Protein AF-A0A1B9Y963-F1 (afdb_monomer_lite)

Secondary structure (DSSP, 8-state):
------EEEEESSS-SSEEEEEEEEEEETTEEEEEEEEEEEETTT--EEEEEEEEEEEEEB-TTSSBPHHHHHTTEEEE-SSSSSS-EEEEEEEE-TTS-EEEEEEEEETTTTEEEE-HHHHHHHHTTTS--EEETTTTEEEEEEEETTTEEEEEEEEEETTTEEEEEEEEEEE--SSSEEEEEEEEEETTEEEEEEEEEEHHHHHHHTT-

Sequence (211 aa):
MFCNAQNVFELSDVSKTYHVIVNAERCNGKICDGRAIIDLYDKSTMKKYQTLSSENFYLELNENGKPSVDSLKNSIIFNDFNFDGFEDVAVRDRSSDRGSLLFDVYLNNNSETKFALNQELTDLVTANSGMFTIDSERKLIVSHLKNGCCWNLTSEYQYIPERGLLKVLEFEKDTRDSKEVKTIKREFIDYKWFAKTTIYPRKLYFKEEKK

Structure (mmCIF, N/CA/C/O backbone):
data_AF-A0A1B9Y963-F1
#
_entry.id   AF-A0A1B9Y963-F1
#
loop_
_atom_site.group_PDB
_atom_site.id
_atom_site.type_symbol
_atom_site.label_atom_id
_atom_site.label_alt_id
_atom_site.label_comp_id
_atom_site.label_asym_id
_atom_site.label_entity_id
_atom_site.label_seq_id
_atom_site.pdbx_PDB_ins_code
_atom_site.Cartn_x
_atom_site.Cartn_y
_atom_site.Cartn_z
_atom_site.occupancy
_atom_site.B_iso_or_equiv
_atom_site.auth_seq_id
_atom_site.auth_comp_id
_atom_site.auth_asym_id
_atom_site.auth_atom_id
_atom_site.pdbx_PDB_model_num
ATOM 1 N N . MET A 1 1 ? -2.798 9.427 41.782 1.00 34.19 1 MET A N 1
ATOM 2 C CA . MET A 1 1 ? -3.876 9.207 40.798 1.00 34.19 1 MET A CA 1
ATOM 3 C C . MET A 1 1 ? -3.348 9.700 39.459 1.00 34.19 1 MET A C 1
ATOM 5 O O . MET A 1 1 ? -3.376 10.894 39.205 1.00 34.19 1 MET A O 1
ATOM 9 N N . PHE A 1 2 ? -2.706 8.819 38.687 1.00 38.34 2 PHE A N 1
ATOM 10 C CA . PHE A 1 2 ? -2.143 9.175 37.383 1.00 38.34 2 PHE A CA 1
ATOM 11 C C . PHE A 1 2 ? -3.277 9.130 36.361 1.00 38.34 2 PHE A C 1
ATOM 13 O O . PHE A 1 2 ? -3.804 8.062 36.064 1.00 38.34 2 PHE A O 1
ATOM 20 N N . CYS A 1 3 ? -3.699 10.300 35.891 1.00 37.53 3 CYS A N 1
ATOM 21 C CA . CYS A 1 3 ? -4.592 10.409 34.749 1.00 37.53 3 CYS A CA 1
ATOM 22 C C . CYS A 1 3 ? -3.761 10.037 33.512 1.00 37.53 3 CYS A C 1
ATOM 24 O O . CYS A 1 3 ? -3.001 10.862 33.013 1.00 37.53 3 CYS A O 1
ATOM 26 N N . ASN A 1 4 ? -3.811 8.774 33.081 1.00 41.00 4 ASN A N 1
ATOM 27 C CA . ASN A 1 4 ? -3.291 8.397 31.769 1.00 41.00 4 ASN A CA 1
ATOM 28 C C . ASN A 1 4 ? -4.229 9.028 30.740 1.00 41.00 4 ASN A C 1
ATOM 30 O O . ASN A 1 4 ? -5.342 8.541 30.542 1.00 41.00 4 ASN A O 1
ATOM 34 N N . ALA A 1 5 ? -3.806 10.132 30.128 1.00 53.38 5 ALA A N 1
ATOM 35 C CA . ALA A 1 5 ? -4.442 10.610 28.913 1.00 53.38 5 ALA A CA 1
ATOM 36 C C . ALA A 1 5 ? -4.298 9.488 27.874 1.00 53.38 5 ALA A C 1
ATOM 38 O O . ALA A 1 5 ? -3.190 9.166 27.455 1.00 53.38 5 ALA A O 1
ATOM 39 N N . GLN A 1 6 ? -5.399 8.816 27.542 1.00 67.25 6 GLN A N 1
ATOM 40 C CA . GLN A 1 6 ? -5.400 7.826 26.472 1.00 67.25 6 GLN A CA 1
ATOM 41 C C . GLN A 1 6 ? -5.181 8.580 25.154 1.00 67.25 6 GLN A C 1
ATOM 43 O O . GLN A 1 6 ? -5.932 9.510 24.856 1.00 67.25 6 GLN A O 1
ATOM 48 N N . ASN A 1 7 ? -4.154 8.211 24.382 1.00 88.62 7 ASN A N 1
ATOM 49 C CA . ASN A 1 7 ? -3.889 8.824 23.078 1.00 88.62 7 ASN A CA 1
ATOM 50 C C . ASN A 1 7 ? -4.858 8.245 22.040 1.00 88.62 7 ASN A C 1
ATOM 52 O O . ASN A 1 7 ? -4.506 7.372 21.244 1.00 88.62 7 ASN A O 1
ATOM 56 N N . VAL A 1 8 ? -6.112 8.682 22.126 1.00 92.88 8 VAL A N 1
ATOM 57 C CA . VAL A 1 8 ? -7.218 8.192 21.307 1.00 92.88 8 VAL A CA 1
ATOM 58 C C . VAL A 1 8 ? -7.541 9.213 20.230 1.00 92.88 8 VAL A C 1
ATOM 60 O O . VAL A 1 8 ? -7.770 10.387 20.518 1.00 92.88 8 VAL A O 1
ATOM 63 N N . PHE A 1 9 ? -7.578 8.747 18.987 1.00 92.38 9 PHE A N 1
ATOM 64 C CA . PHE A 1 9 ? -7.851 9.557 17.810 1.00 92.38 9 PHE A CA 1
ATOM 65 C C . PHE A 1 9 ? -9.028 8.971 17.042 1.00 92.38 9 PHE A C 1
ATOM 67 O O . PHE A 1 9 ? -8.967 7.838 16.567 1.00 92.38 9 PHE A O 1
ATOM 74 N N . GLU A 1 10 ? -10.086 9.759 16.891 1.00 91.69 10 GLU A N 1
ATOM 75 C CA . GLU A 1 10 ? -11.210 9.429 16.020 1.00 91.69 10 GLU A CA 1
ATOM 76 C C . GLU A 1 10 ? -10.934 9.935 14.602 1.00 91.69 10 GLU A C 1
ATOM 78 O O . GLU A 1 10 ? -10.678 11.121 14.381 1.00 91.69 10 GLU A O 1
ATOM 83 N N . LEU A 1 11 ? -10.982 9.024 13.634 1.00 88.19 11 LEU A N 1
ATOM 84 C CA . LEU A 1 11 ? -10.717 9.276 12.224 1.00 88.19 11 LEU A CA 1
ATOM 85 C C . LEU A 1 11 ? -12.008 9.017 11.437 1.00 88.19 11 LEU A C 1
ATOM 87 O O . LEU A 1 11 ? -12.299 7.898 11.014 1.00 88.19 11 LEU A O 1
ATOM 91 N N . SER A 1 12 ? -12.817 10.061 11.258 1.00 73.12 12 SER A N 1
ATOM 92 C CA . SER A 1 12 ? -14.091 9.966 10.530 1.00 73.12 12 SER A CA 1
ATOM 93 C C . SER A 1 12 ? -13.935 10.001 9.012 1.00 73.12 12 SER A C 1
ATOM 95 O O . SER A 1 12 ? -14.793 9.472 8.308 1.00 73.12 12 SER A O 1
ATOM 97 N N . ASP A 1 13 ? -12.851 10.585 8.502 1.00 84.56 13 ASP A N 1
ATOM 98 C CA . ASP A 1 13 ? -12.743 10.970 7.087 1.00 84.56 13 ASP A CA 1
ATOM 99 C C . ASP A 1 13 ? -11.781 10.074 6.285 1.00 84.56 13 ASP A C 1
ATOM 101 O O . ASP A 1 13 ? -11.475 10.363 5.131 1.00 84.56 13 ASP A O 1
ATOM 105 N N . VAL A 1 14 ? -11.298 8.980 6.886 1.00 90.88 14 VAL A N 1
ATOM 106 C CA . VAL A 1 14 ? -10.346 8.047 6.250 1.00 90.88 14 VAL A CA 1
ATOM 107 C C . VAL A 1 14 ? -11.015 6.910 5.472 1.00 90.88 14 VAL A C 1
ATOM 109 O O . VAL A 1 14 ? -10.363 6.285 4.647 1.00 90.88 14 VAL A O 1
ATOM 112 N N . SER A 1 15 ? -12.301 6.649 5.717 1.00 94.88 15 SER A N 1
ATOM 113 C CA . SER A 1 15 ? -13.091 5.588 5.078 1.00 94.88 15 SER A CA 1
ATOM 114 C C . SER A 1 15 ? -14.512 6.078 4.823 1.00 94.88 15 SER A C 1
ATOM 116 O O . SER A 1 15 ? -15.047 6.883 5.590 1.00 94.88 15 SER A O 1
ATOM 118 N N . LYS A 1 16 ? -15.159 5.587 3.766 1.00 94.69 16 LYS A N 1
ATOM 119 C CA . LYS A 1 16 ? -16.582 5.849 3.501 1.00 94.69 16 LYS A CA 1
ATOM 120 C C . LYS A 1 16 ? -17.497 5.007 4.392 1.00 94.69 16 LYS A C 1
ATOM 122 O O . LYS A 1 16 ? -18.571 5.480 4.756 1.00 94.69 16 LYS A O 1
ATOM 127 N N . THR A 1 17 ? -17.052 3.817 4.778 1.00 94.94 17 THR A N 1
ATOM 128 C CA . THR A 1 17 ? -17.855 2.781 5.448 1.00 94.94 17 THR A CA 1
ATOM 129 C C . THR A 1 17 ? -17.586 2.705 6.948 1.00 94.94 17 THR A C 1
ATOM 131 O O . THR A 1 17 ? -18.502 2.457 7.731 1.00 94.94 17 THR A O 1
ATOM 134 N N . TYR A 1 18 ? -16.350 2.975 7.370 1.00 95.44 18 TYR A N 1
ATOM 135 C CA . TYR A 1 18 ? -15.895 2.740 8.737 1.00 95.44 18 TYR A CA 1
ATOM 136 C C . TYR A 1 18 ? -15.578 4.037 9.479 1.00 95.44 18 TYR A C 1
ATOM 138 O O . TYR A 1 18 ? -14.906 4.934 8.970 1.00 95.44 18 TYR A O 1
ATOM 146 N N . HIS A 1 19 ? -16.068 4.135 10.711 1.00 95.19 19 HIS A N 1
ATOM 147 C CA . HIS A 1 19 ? -15.581 5.071 11.710 1.00 95.19 19 HIS A CA 1
ATOM 148 C C . HIS A 1 19 ? -14.415 4.402 12.436 1.00 95.19 19 HIS A C 1
ATOM 150 O O . HIS A 1 19 ? -14.563 3.300 12.969 1.00 95.19 19 HIS A O 1
ATOM 156 N N . VAL A 1 20 ? -13.251 5.044 12.418 1.00 95.94 20 VAL A N 1
ATOM 157 C CA . VAL A 1 20 ? -12.009 4.446 12.910 1.00 95.94 20 VAL A CA 1
ATOM 158 C C . VAL A 1 20 ? -11.579 5.139 14.190 1.00 95.94 20 VAL A C 1
ATOM 160 O O . VAL A 1 20 ? -11.489 6.363 14.231 1.00 95.94 20 VAL A O 1
ATOM 163 N N . ILE A 1 21 ? -11.271 4.357 15.218 1.00 95.50 21 ILE A N 1
ATOM 164 C CA . ILE A 1 21 ? -10.717 4.844 16.478 1.00 95.50 21 ILE A CA 1
ATOM 165 C C . ILE A 1 21 ? -9.335 4.229 16.655 1.00 95.50 21 ILE A C 1
ATOM 167 O O . ILE A 1 21 ? -9.194 3.011 16.728 1.00 95.50 21 ILE A O 1
ATOM 171 N N . VAL A 1 22 ? -8.310 5.071 16.740 1.00 95.25 22 VAL A N 1
ATOM 172 C CA . VAL A 1 22 ? -6.929 4.642 16.968 1.00 95.25 22 VAL A CA 1
ATOM 173 C C . VAL A 1 22 ? -6.537 4.951 18.401 1.00 95.25 22 VAL A C 1
ATOM 175 O O . VAL A 1 22 ? -6.590 6.102 18.820 1.00 95.25 22 VAL A O 1
ATOM 178 N N . ASN A 1 23 ? -6.105 3.934 19.138 1.00 95.12 23 ASN A N 1
ATOM 179 C CA . ASN A 1 23 ? -5.496 4.068 20.453 1.00 95.12 23 ASN A CA 1
ATOM 180 C C . ASN A 1 23 ? -3.990 3.821 20.325 1.00 95.12 23 ASN A C 1
ATOM 182 O O . ASN A 1 23 ? -3.560 2.679 20.156 1.00 95.12 23 ASN A O 1
ATOM 186 N N . ALA A 1 24 ? -3.203 4.897 20.355 1.00 93.38 24 ALA A N 1
ATOM 187 C CA . ALA A 1 24 ? -1.749 4.821 20.292 1.00 93.38 24 ALA A CA 1
ATOM 188 C C . ALA A 1 24 ? -1.156 4.650 21.698 1.00 93.38 24 ALA A C 1
ATOM 190 O O . ALA A 1 24 ? -1.464 5.410 22.620 1.00 93.38 24 ALA A O 1
ATOM 191 N N . GLU A 1 25 ? -0.250 3.687 21.870 1.00 91.31 25 GLU A N 1
ATOM 192 C CA . GLU A 1 25 ? 0.373 3.437 23.173 1.00 91.31 25 GLU A CA 1
ATOM 193 C C . GLU A 1 25 ? 1.234 4.625 23.624 1.00 91.31 25 GLU A C 1
ATOM 195 O O . GLU A 1 25 ? 1.239 4.989 24.802 1.00 91.31 25 GLU A O 1
ATOM 200 N N . ARG A 1 26 ? 1.937 5.265 22.682 1.00 91.12 26 ARG A N 1
ATOM 201 C CA . ARG A 1 26 ? 2.891 6.334 22.966 1.00 91.12 26 ARG A CA 1
ATOM 202 C C . ARG A 1 26 ? 2.698 7.526 22.037 1.00 91.12 26 ARG A C 1
ATOM 204 O O . ARG A 1 26 ? 2.702 7.379 20.820 1.00 91.12 26 ARG A O 1
ATOM 211 N N . CYS A 1 27 ? 2.644 8.716 22.632 1.00 91.94 27 CYS A N 1
ATOM 212 C CA . CYS A 1 27 ? 2.805 9.987 21.936 1.00 91.94 27 CYS A CA 1
ATOM 213 C C . CYS A 1 27 ? 3.844 10.848 22.656 1.00 91.94 27 CYS A C 1
ATOM 215 O O . CYS A 1 27 ? 3.798 11.008 23.876 1.00 91.94 27 CYS A O 1
ATOM 217 N N . ASN A 1 28 ? 4.783 11.407 21.898 1.00 89.75 28 ASN A N 1
ATOM 218 C CA . ASN A 1 28 ? 5.786 12.348 22.373 1.00 89.75 28 ASN A CA 1
ATOM 219 C C . ASN A 1 28 ? 5.687 13.648 21.565 1.00 89.75 28 ASN A C 1
ATOM 221 O O . ASN A 1 28 ? 6.073 13.715 20.395 1.00 89.75 28 ASN A O 1
ATOM 225 N N . GLY A 1 29 ? 5.130 14.688 22.188 1.00 89.06 29 GLY A N 1
ATOM 226 C CA . GLY A 1 29 ? 4.826 15.944 21.510 1.00 89.06 29 GLY A CA 1
ATOM 227 C C . GLY A 1 29 ? 3.798 15.736 20.397 1.00 89.06 29 GLY A C 1
ATOM 228 O O . GLY A 1 29 ? 2.655 15.381 20.667 1.00 89.06 29 GLY A O 1
ATOM 229 N N . LYS A 1 30 ? 4.211 15.966 19.147 1.00 91.81 30 LYS A N 1
ATOM 230 C CA . LYS A 1 30 ? 3.358 15.849 17.952 1.00 91.81 30 LYS A CA 1
ATOM 231 C C . LYS A 1 30 ? 3.464 14.503 17.242 1.00 91.81 30 LYS A C 1
ATOM 233 O O . LYS A 1 30 ? 2.860 14.337 16.195 1.00 91.81 30 LYS A O 1
ATOM 238 N N . ILE A 1 31 ? 4.242 13.561 17.760 1.00 91.88 31 ILE A N 1
ATOM 239 C CA . ILE A 1 31 ? 4.451 12.268 17.107 1.00 91.88 31 ILE A CA 1
ATOM 240 C C . ILE A 1 31 ? 3.901 11.178 18.013 1.00 91.88 31 ILE A C 1
ATOM 242 O O . ILE A 1 31 ? 4.292 11.085 19.175 1.00 91.88 31 ILE A O 1
ATOM 246 N N . CYS A 1 32 ? 3.020 10.350 17.470 1.00 92.12 32 CYS A N 1
ATOM 247 C CA . CYS A 1 32 ? 2.566 9.110 18.077 1.00 92.12 32 CYS A CA 1
ATOM 248 C C . CYS A 1 32 ? 3.141 7.942 17.289 1.00 92.12 32 CYS A C 1
ATOM 250 O O . CYS A 1 32 ? 2.995 7.898 16.071 1.00 92.12 32 CYS A O 1
ATOM 252 N N . ASP A 1 33 ? 3.823 7.022 17.956 1.00 90.38 33 ASP A N 1
ATOM 253 C CA . ASP A 1 33 ? 4.546 5.942 17.293 1.00 90.38 33 ASP A CA 1
ATOM 254 C C . ASP A 1 33 ? 4.614 4.665 18.141 1.00 90.38 33 ASP A C 1
ATOM 256 O O . ASP A 1 33 ? 4.358 4.678 19.347 1.00 90.38 33 ASP A O 1
ATOM 260 N N . GLY A 1 34 ? 4.974 3.551 17.506 1.00 90.06 34 GLY A N 1
ATOM 261 C CA . GLY A 1 34 ? 5.017 2.240 18.153 1.00 90.06 34 GLY A CA 1
ATOM 262 C C . GLY A 1 34 ? 3.661 1.547 18.109 1.00 90.06 34 GLY A C 1
ATOM 263 O O . GLY A 1 34 ? 2.954 1.635 17.106 1.00 90.06 34 GLY A O 1
ATOM 264 N N . ARG A 1 35 ? 3.286 0.825 19.167 1.00 93.25 35 ARG A N 1
ATOM 265 C CA . ARG A 1 35 ? 2.084 -0.009 19.107 1.00 93.25 35 ARG A CA 1
ATOM 266 C C . ARG A 1 35 ? 0.812 0.833 19.105 1.00 93.25 35 ARG A C 1
ATOM 268 O O . ARG A 1 35 ? 0.690 1.810 19.848 1.00 93.25 35 ARG A O 1
ATOM 275 N N . ALA A 1 36 ? -0.155 0.421 18.298 1.00 94.25 36 ALA A N 1
ATOM 276 C CA . ALA A 1 36 ? -1.486 1.002 18.280 1.00 94.25 36 ALA A CA 1
ATOM 277 C C . ALA A 1 36 ? -2.559 -0.070 18.096 1.00 94.25 36 ALA A C 1
ATOM 279 O O . ALA A 1 36 ? -2.363 -1.070 17.403 1.00 94.25 36 ALA A O 1
ATOM 280 N N . ILE A 1 37 ? -3.717 0.181 18.699 1.00 96.25 37 ILE A N 1
ATOM 281 C CA . ILE A 1 37 ? -4.945 -0.579 18.480 1.00 96.25 37 ILE A CA 1
ATOM 282 C C . ILE A 1 37 ? -5.853 0.260 17.587 1.00 96.25 37 ILE A C 1
ATOM 284 O O . ILE A 1 37 ? -6.078 1.437 17.860 1.00 96.25 37 ILE A O 1
ATOM 288 N N . ILE A 1 38 ? -6.376 -0.348 16.528 1.00 96.50 38 ILE A N 1
ATOM 289 C CA . ILE A 1 38 ? -7.265 0.285 15.561 1.00 96.50 38 ILE A CA 1
ATOM 290 C C . ILE A 1 38 ? -8.620 -0.408 15.645 1.00 96.50 38 ILE A C 1
ATOM 292 O O . ILE A 1 38 ? -8.788 -1.535 15.183 1.00 96.50 38 ILE A O 1
ATOM 296 N N . ASP A 1 39 ? -9.599 0.268 16.229 1.00 97.19 39 ASP A N 1
ATOM 297 C CA . ASP A 1 39 ? -10.977 -0.196 16.257 1.00 97.19 39 ASP A CA 1
ATOM 298 C C . ASP A 1 39 ? -11.756 0.372 15.069 1.00 97.19 39 ASP A C 1
ATOM 300 O O . ASP A 1 39 ? -11.767 1.577 14.819 1.00 97.19 39 ASP A O 1
ATOM 304 N N . LEU A 1 40 ? -12.442 -0.512 14.354 1.00 96.88 40 LEU A N 1
ATOM 305 C CA . LEU A 1 40 ? -13.286 -0.193 13.212 1.00 96.88 40 LEU A CA 1
ATOM 306 C C . LEU A 1 40 ? -14.745 -0.367 13.620 1.00 96.88 40 LEU A C 1
ATOM 308 O O . LEU A 1 40 ? -15.128 -1.424 14.122 1.00 96.88 40 LEU A O 1
ATOM 312 N N . TYR A 1 41 ? -15.561 0.652 13.380 1.00 95.75 41 TYR A N 1
ATOM 313 C CA . TYR A 1 41 ? -17.005 0.631 13.594 1.00 95.75 41 TYR A CA 1
ATOM 314 C C . TYR A 1 41 ? -17.707 0.880 12.267 1.00 95.75 41 TYR A C 1
ATOM 316 O O . TYR A 1 41 ? -17.332 1.786 11.529 1.00 95.75 41 TYR A O 1
ATOM 324 N N . ASP A 1 42 ? -18.735 0.099 11.960 1.00 93.88 42 ASP A N 1
ATOM 325 C CA . ASP A 1 42 ? -19.583 0.358 10.799 1.00 93.88 42 ASP A CA 1
ATOM 326 C C . ASP A 1 42 ? -20.341 1.681 11.004 1.00 93.88 42 ASP A C 1
ATOM 328 O O . ASP A 1 42 ? -21.035 1.849 12.008 1.00 93.88 42 ASP A O 1
ATOM 332 N N . LYS A 1 43 ? -20.222 2.634 10.072 1.00 94.38 43 LYS A N 1
ATOM 333 C CA . LYS A 1 43 ? -20.834 3.971 10.212 1.00 94.38 43 LYS A CA 1
ATOM 334 C C . LYS A 1 43 ? -22.359 3.945 10.225 1.00 94.38 43 LYS A C 1
ATOM 336 O O . LYS A 1 43 ? -22.973 4.840 10.797 1.00 94.38 43 LYS A O 1
ATOM 341 N N . SER A 1 44 ? -22.973 2.968 9.561 1.00 93.06 44 SER A N 1
ATOM 342 C CA . SER A 1 44 ? -24.430 2.912 9.410 1.00 93.06 44 SER A CA 1
ATOM 343 C C . SER A 1 44 ? -25.119 2.381 10.667 1.00 93.06 44 SER A C 1
ATOM 345 O O . SER A 1 44 ? -26.197 2.842 11.038 1.00 93.06 44 SER A O 1
ATOM 347 N N . THR A 1 45 ? -24.478 1.435 11.348 1.00 94.38 45 THR A N 1
ATOM 348 C CA . THR A 1 45 ? -25.026 0.740 12.517 1.00 94.38 45 THR A CA 1
ATOM 349 C C . THR A 1 45 ? -24.356 1.138 13.827 1.00 94.38 45 THR A C 1
ATOM 351 O O . THR A 1 45 ? -24.873 0.805 14.893 1.00 94.38 45 THR A O 1
ATOM 354 N N . MET A 1 46 ? -23.200 1.808 13.759 1.00 92.06 46 MET A N 1
ATOM 355 C CA . MET A 1 46 ? -22.303 2.106 14.881 1.00 92.06 46 MET A CA 1
ATOM 356 C C . MET A 1 46 ? -21.845 0.864 15.659 1.00 92.06 46 MET A C 1
ATOM 358 O O . MET A 1 46 ? -21.354 0.965 16.785 1.00 92.06 46 MET A O 1
ATOM 362 N N . LYS A 1 47 ? -21.988 -0.331 15.076 1.00 94.75 47 LYS A N 1
ATOM 363 C CA . LYS A 1 47 ? -21.501 -1.573 15.674 1.00 94.75 47 LYS A CA 1
ATOM 364 C C . LYS A 1 47 ? -20.016 -1.732 15.392 1.00 94.75 47 LYS A C 1
ATOM 366 O O . LYS A 1 47 ? -19.545 -1.428 14.297 1.00 94.75 47 LYS A O 1
ATOM 371 N N . LYS A 1 48 ? -19.286 -2.251 16.380 1.00 95.19 48 LYS A N 1
ATOM 372 C CA . LYS A 1 48 ? -17.881 -2.615 16.206 1.00 95.19 48 LYS A CA 1
ATOM 373 C C . LYS A 1 48 ? -17.778 -3.696 15.130 1.00 95.19 48 LYS A C 1
ATOM 375 O O . LYS A 1 48 ? -18.387 -4.752 15.275 1.00 95.19 48 LYS A O 1
ATOM 380 N N . TYR A 1 49 ? -17.029 -3.401 14.076 1.00 95.38 49 TYR A N 1
ATOM 381 C CA . TYR A 1 49 ? -16.741 -4.312 12.977 1.00 95.38 49 TYR A CA 1
ATOM 382 C C . TYR A 1 49 ? -15.576 -5.229 13.350 1.00 95.38 49 TYR A C 1
ATOM 384 O O . TYR A 1 49 ? -15.726 -6.445 13.396 1.00 95.38 49 TYR A O 1
ATOM 392 N N . GLN A 1 50 ? -14.423 -4.648 13.697 1.00 97.00 50 GLN A N 1
ATOM 393 C CA . GLN A 1 50 ? -13.217 -5.404 14.035 1.00 97.00 50 GLN A CA 1
ATOM 394 C C . GLN A 1 50 ? -12.209 -4.545 14.802 1.00 97.00 50 GLN A C 1
ATOM 396 O O . GLN A 1 50 ? -12.241 -3.319 14.730 1.00 97.00 50 GLN A O 1
ATOM 401 N N . THR A 1 51 ? -11.295 -5.203 15.514 1.00 97.12 51 THR A N 1
ATOM 402 C CA . THR A 1 51 ? -10.062 -4.598 16.026 1.00 97.12 51 THR A CA 1
ATOM 403 C C . THR A 1 51 ? -8.875 -5.117 15.231 1.00 97.12 51 THR A C 1
ATOM 405 O O . THR A 1 51 ? -8.714 -6.330 15.090 1.00 97.12 51 THR A O 1
ATOM 408 N N . LEU A 1 52 ? -8.041 -4.204 14.751 1.00 96.69 52 LEU A N 1
ATOM 409 C CA . LEU A 1 52 ? -6.720 -4.477 14.199 1.00 96.69 52 LEU A CA 1
ATOM 410 C C . LEU A 1 52 ? -5.652 -3.944 15.161 1.00 96.69 52 LEU A C 1
ATOM 412 O O . LEU A 1 52 ? -5.917 -3.076 15.995 1.00 96.69 52 LEU A O 1
ATOM 416 N N . SER A 1 53 ? -4.438 -4.460 15.042 1.00 93.94 53 SER A N 1
ATOM 417 C CA . SER A 1 53 ? -3.276 -3.990 15.793 1.00 93.94 53 SER A CA 1
ATOM 418 C C . SER A 1 53 ? -2.135 -3.692 14.838 1.00 93.94 53 SER A C 1
ATOM 420 O O . SER A 1 53 ? -2.015 -4.333 13.798 1.00 93.94 53 SER A O 1
ATOM 422 N N . SER A 1 54 ? -1.296 -2.743 15.223 1.00 93.75 54 SER A N 1
ATOM 423 C CA . SER A 1 54 ? -0.048 -2.428 14.543 1.00 93.75 54 SER A CA 1
ATOM 424 C C . SER A 1 54 ? 1.053 -2.318 15.583 1.00 93.75 54 SER A C 1
ATOM 426 O O . SER A 1 54 ? 0.871 -1.623 16.582 1.00 93.75 54 SER A O 1
ATOM 428 N N . GLU A 1 55 ? 2.203 -2.932 15.335 1.00 91.12 55 GLU A N 1
ATOM 429 C CA . GLU A 1 55 ? 3.352 -2.891 16.239 1.00 91.12 55 GLU A CA 1
ATOM 430 C C . GLU A 1 55 ? 4.228 -1.645 16.027 1.00 91.12 55 GLU A C 1
ATOM 432 O O . GLU A 1 55 ? 4.858 -1.157 16.967 1.00 91.12 55 GLU A O 1
ATOM 437 N N . ASN A 1 56 ? 4.243 -1.089 14.811 1.00 89.25 56 ASN A N 1
ATOM 438 C CA . ASN A 1 56 ? 4.982 0.132 14.474 1.00 89.25 56 ASN A CA 1
ATOM 439 C C . ASN A 1 56 ? 4.102 1.132 13.712 1.00 89.25 56 ASN A C 1
ATOM 441 O O . ASN A 1 56 ? 4.390 1.544 12.582 1.00 89.25 56 ASN A O 1
ATOM 445 N N . PHE A 1 57 ? 3.014 1.521 14.369 1.00 91.06 57 PHE A N 1
ATOM 446 C CA . PHE A 1 57 ? 2.156 2.603 13.927 1.00 91.06 57 PHE A CA 1
ATOM 447 C C . PHE A 1 57 ? 2.920 3.926 13.997 1.00 91.06 57 PHE A C 1
ATOM 449 O O . PHE A 1 57 ? 3.880 4.086 14.753 1.00 91.06 57 PHE A O 1
ATOM 456 N N . TYR A 1 58 ? 2.484 4.897 13.208 1.00 90.69 58 TYR A N 1
ATOM 457 C CA . TYR A 1 58 ? 3.050 6.237 13.203 1.00 90.69 58 TYR A CA 1
ATOM 458 C C . TYR A 1 58 ? 1.941 7.232 12.914 1.00 90.69 58 TYR A C 1
ATOM 460 O O . TYR A 1 58 ? 1.115 6.983 12.044 1.00 90.69 58 TYR A O 1
ATOM 468 N N . LEU A 1 59 ? 1.919 8.362 13.601 1.00 91.38 59 LEU A N 1
ATOM 469 C CA . LEU A 1 59 ? 0.971 9.435 13.361 1.00 91.38 59 LEU A CA 1
ATOM 470 C C . LEU A 1 59 ? 1.595 10.763 13.764 1.00 91.38 59 LEU A C 1
ATOM 472 O O . LEU A 1 59 ? 2.053 10.923 14.893 1.00 91.38 59 LEU A O 1
ATOM 476 N N . GLU A 1 60 ? 1.588 11.724 12.855 1.00 92.06 60 GLU A N 1
ATOM 477 C CA . GLU A 1 60 ? 1.958 13.101 13.147 1.00 92.06 60 GLU A CA 1
ATOM 478 C C . GLU A 1 60 ? 0.703 13.933 13.421 1.00 92.06 60 GLU A C 1
ATOM 480 O O . GLU A 1 60 ? -0.289 13.876 12.687 1.00 92.06 60 GLU A O 1
ATOM 485 N N . LEU A 1 61 ? 0.757 14.725 14.485 1.00 91.56 61 LEU A N 1
ATOM 486 C CA . LEU A 1 61 ? -0.280 15.641 14.921 1.00 91.56 61 LEU A CA 1
ATOM 487 C C . LEU A 1 61 ? 0.063 17.068 14.485 1.00 91.56 61 LEU A C 1
ATOM 489 O O . LEU A 1 61 ? 1.206 17.515 14.559 1.00 91.56 61 LEU A O 1
ATOM 493 N N . ASN A 1 62 ? -0.951 17.817 14.073 1.00 90.56 62 ASN A N 1
ATOM 494 C CA . ASN A 1 62 ? -0.837 19.245 13.807 1.00 90.56 62 ASN A CA 1
ATOM 495 C C . ASN A 1 62 ? -0.771 20.068 15.110 1.00 90.56 62 ASN A C 1
ATOM 497 O O . ASN A 1 62 ? -0.864 19.538 16.216 1.00 90.56 62 ASN A O 1
ATOM 501 N N . GLU A 1 63 ? -0.651 21.394 14.983 1.00 87.62 63 GLU A N 1
ATOM 502 C CA . GLU A 1 63 ? -0.620 22.331 16.124 1.00 87.62 63 GLU A CA 1
ATOM 503 C C . GLU A 1 63 ? -1.818 22.196 17.078 1.00 87.62 63 GLU A C 1
ATOM 505 O O . GLU A 1 63 ? -1.701 22.494 18.262 1.00 87.62 63 GLU A O 1
ATOM 510 N N . ASN A 1 64 ? -2.959 21.713 16.580 1.00 87.06 64 ASN A N 1
ATOM 511 C CA . ASN A 1 64 ? -4.181 21.533 17.362 1.00 87.06 64 ASN A CA 1
ATOM 512 C C . ASN A 1 64 ? -4.271 20.139 18.009 1.00 87.06 64 ASN A C 1
ATOM 514 O O . ASN A 1 64 ? -5.335 19.769 18.502 1.00 87.06 64 ASN A O 1
ATOM 518 N N . GLY A 1 65 ? -3.201 19.338 17.951 1.00 85.56 65 GLY A N 1
ATOM 519 C CA . GLY A 1 65 ? -3.170 17.975 18.485 1.00 85.56 65 GLY A CA 1
ATOM 520 C C . GLY A 1 65 ? -4.013 16.973 17.690 1.00 85.56 65 GLY A C 1
ATOM 521 O O . GLY A 1 65 ? -4.290 15.886 18.188 1.00 85.56 65 GLY A O 1
ATOM 522 N N . LYS A 1 66 ? -4.438 17.319 16.466 1.00 87.94 66 LYS A N 1
ATOM 523 C CA . LYS A 1 66 ? -5.198 16.419 15.588 1.00 87.94 66 LYS A CA 1
ATOM 524 C C . LYS A 1 66 ? -4.279 15.758 14.563 1.00 87.94 66 LYS A C 1
ATOM 526 O O . LYS A 1 66 ? -3.356 16.426 14.100 1.00 87.94 66 LYS A O 1
ATOM 531 N N . PRO A 1 67 ? -4.551 14.517 14.136 1.00 89.25 67 PRO A N 1
ATOM 532 C CA . PRO A 1 67 ? -3.778 13.869 13.080 1.00 89.25 67 PRO A CA 1
ATOM 533 C C . PRO A 1 67 ? -3.715 14.717 11.804 1.00 89.25 67 PRO A C 1
ATOM 535 O O . PRO A 1 67 ? -4.728 15.265 11.362 1.00 89.25 67 PRO A O 1
ATOM 538 N N . SER A 1 68 ? -2.526 14.853 11.218 1.00 86.69 68 SER A N 1
ATOM 539 C CA . SER A 1 68 ? -2.361 15.539 9.937 1.00 86.69 68 SER A CA 1
ATOM 540 C C . SER A 1 68 ? -2.902 14.670 8.796 1.00 86.69 68 SER A C 1
ATOM 542 O O . SER A 1 68 ? -2.800 13.443 8.823 1.00 86.69 68 SER A O 1
ATOM 544 N N . VAL A 1 69 ? -3.484 15.301 7.771 1.00 83.44 69 VAL A N 1
ATOM 545 C CA . VAL A 1 69 ? -4.074 14.584 6.623 1.00 83.44 69 VAL A CA 1
ATOM 546 C C . VAL A 1 69 ? -3.029 13.727 5.907 1.00 83.44 69 VAL A C 1
ATOM 548 O O . VAL A 1 69 ? -3.308 12.584 5.548 1.00 83.44 69 VAL A O 1
ATOM 551 N N . ASP A 1 70 ? -1.821 14.260 5.727 1.00 83.25 70 ASP A N 1
ATOM 552 C CA . ASP A 1 70 ? -0.730 13.536 5.075 1.00 83.25 70 ASP A CA 1
ATOM 553 C C . ASP A 1 70 ? -0.230 12.378 5.935 1.00 83.25 70 ASP A C 1
ATOM 555 O O . ASP A 1 70 ? 0.060 11.307 5.405 1.00 83.25 70 ASP A O 1
ATOM 559 N N . SER A 1 71 ? -0.187 12.539 7.263 1.00 84.44 71 SER A N 1
ATOM 560 C CA . SER A 1 71 ? 0.156 11.420 8.133 1.00 84.44 71 SER A CA 1
ATOM 561 C C . SER A 1 71 ? -0.901 10.329 8.073 1.00 84.44 71 SER A C 1
ATOM 563 O O . SER A 1 71 ? -0.526 9.170 7.978 1.00 84.44 71 SER A O 1
ATOM 565 N N . LEU A 1 72 ? -2.194 10.665 8.079 1.00 85.75 72 LEU A N 1
ATOM 566 C CA . LEU A 1 72 ? -3.266 9.667 8.007 1.00 85.75 72 LEU A CA 1
ATOM 567 C C . LEU A 1 72 ? -3.144 8.792 6.760 1.00 85.75 72 LEU A C 1
ATOM 569 O O . LEU A 1 72 ? -3.149 7.568 6.874 1.00 85.75 72 LEU A O 1
ATOM 573 N N . LYS A 1 73 ? -2.926 9.416 5.596 1.00 83.69 73 LYS A N 1
ATOM 574 C CA . LYS A 1 73 ? -2.704 8.715 4.320 1.00 83.69 73 LYS A CA 1
ATOM 575 C C . LYS A 1 73 ? -1.476 7.801 4.325 1.00 83.69 73 LYS A C 1
ATOM 577 O O . LYS A 1 73 ? -1.398 6.901 3.501 1.00 83.69 73 LYS A O 1
ATOM 582 N N . ASN A 1 74 ? -0.527 8.030 5.229 1.00 86.62 74 ASN A N 1
ATOM 583 C CA . ASN A 1 74 ? 0.691 7.235 5.374 1.00 86.62 74 ASN A CA 1
ATOM 584 C C . ASN A 1 74 ? 0.613 6.207 6.516 1.00 86.62 74 ASN A C 1
ATOM 586 O O . ASN A 1 74 ? 1.605 5.523 6.777 1.00 86.62 74 ASN A O 1
ATOM 590 N N . SER A 1 75 ? -0.532 6.101 7.195 1.00 91.19 75 SER A N 1
ATOM 591 C CA . SER A 1 75 ? -0.707 5.257 8.384 1.00 91.19 75 SER A CA 1
ATOM 592 C C . SER A 1 75 ? -1.862 4.277 8.245 1.00 91.19 75 SER A C 1
ATOM 594 O O . SER A 1 75 ? -1.731 3.122 8.644 1.00 91.19 75 SER A O 1
ATOM 596 N N . ILE A 1 76 ? -2.979 4.720 7.666 1.00 94.69 76 ILE A N 1
ATOM 597 C CA . ILE A 1 76 ? -4.133 3.874 7.377 1.00 94.69 76 ILE A CA 1
ATOM 598 C C . ILE A 1 76 ? -4.761 4.288 6.050 1.00 94.69 76 ILE A C 1
ATOM 600 O O . ILE A 1 76 ? -5.043 5.462 5.815 1.00 94.69 76 ILE A O 1
ATOM 604 N N . ILE A 1 77 ? -4.958 3.320 5.163 1.00 95.56 77 ILE A N 1
ATOM 605 C CA . ILE A 1 77 ? -5.446 3.560 3.806 1.00 95.56 77 ILE A CA 1
ATOM 606 C C . ILE A 1 77 ? -6.625 2.634 3.561 1.00 95.56 77 ILE A C 1
ATOM 608 O O . ILE A 1 77 ? -6.465 1.419 3.620 1.00 95.56 77 ILE A O 1
ATOM 612 N N . PHE A 1 78 ? -7.781 3.214 3.250 1.00 96.69 78 PHE A N 1
ATOM 613 C CA . PHE A 1 78 ? -8.937 2.475 2.758 1.00 96.69 78 PHE A CA 1
ATOM 614 C C . PHE A 1 78 ? -9.073 2.667 1.255 1.00 96.69 78 PHE A C 1
ATOM 616 O O . PHE A 1 78 ? -8.987 3.791 0.751 1.00 96.69 78 PHE A O 1
ATOM 623 N N . ASN A 1 79 ? -9.267 1.567 0.540 1.00 96.81 79 ASN A N 1
ATOM 624 C CA . ASN A 1 79 ? -9.598 1.554 -0.880 1.00 96.81 79 ASN A CA 1
ATOM 625 C C . ASN A 1 79 ? -10.159 0.177 -1.248 1.00 96.81 79 ASN A C 1
ATOM 627 O O . ASN A 1 79 ? -10.063 -0.741 -0.452 1.00 96.81 79 ASN A O 1
ATOM 631 N N . ASP A 1 80 ? -10.704 0.026 -2.445 1.00 97.19 80 ASP A N 1
ATOM 632 C CA . ASP A 1 80 ? -11.078 -1.275 -3.003 1.00 97.19 80 ASP A CA 1
ATOM 633 C C . ASP A 1 80 ? -9.855 -1.852 -3.742 1.00 97.19 80 ASP A C 1
ATOM 635 O O . ASP A 1 80 ? -9.573 -1.480 -4.885 1.00 97.19 80 ASP A O 1
ATOM 639 N N . PHE A 1 81 ? -9.035 -2.648 -3.046 1.00 97.69 81 PHE A N 1
ATOM 640 C CA . PHE A 1 81 ? -7.770 -3.169 -3.578 1.00 97.69 81 PHE A CA 1
ATOM 641 C C . PHE A 1 81 ? -7.985 -4.361 -4.510 1.00 97.69 81 PHE A C 1
ATOM 643 O O . PHE A 1 81 ? -7.183 -4.568 -5.423 1.00 97.69 81 PHE A O 1
ATOM 650 N N . ASN A 1 82 ? -9.030 -5.155 -4.273 1.00 96.81 82 ASN A N 1
ATOM 651 C CA . ASN A 1 82 ? -9.346 -6.354 -5.052 1.00 96.81 82 ASN A CA 1
ATOM 652 C C . ASN A 1 82 ? -10.442 -6.133 -6.120 1.00 96.81 82 ASN A C 1
ATOM 654 O O . ASN A 1 82 ? -10.727 -7.051 -6.894 1.00 96.81 82 ASN A O 1
ATOM 658 N N . PHE A 1 83 ? -10.988 -4.917 -6.214 1.00 96.94 83 PHE A N 1
ATOM 659 C CA . PHE A 1 83 ? -12.008 -4.480 -7.171 1.00 96.94 83 PHE A CA 1
ATOM 660 C C . PHE A 1 83 ? -13.369 -5.174 -7.009 1.00 96.94 83 PHE A C 1
ATOM 662 O O . PHE A 1 83 ? -14.071 -5.389 -8.011 1.00 96.94 83 PHE A O 1
ATOM 669 N N . ASP A 1 84 ? -13.735 -5.547 -5.779 1.00 94.81 84 ASP A N 1
ATOM 670 C CA . ASP A 1 84 ? -14.996 -6.223 -5.450 1.00 94.81 84 ASP A CA 1
ATOM 671 C C . ASP A 1 84 ? -16.132 -5.270 -5.027 1.00 94.81 84 ASP A C 1
ATOM 673 O O . ASP A 1 84 ? -17.283 -5.696 -4.884 1.00 94.81 84 ASP A O 1
ATOM 677 N N . GLY A 1 85 ? -15.837 -3.972 -4.918 1.00 94.25 85 GLY A N 1
ATOM 678 C CA . GLY A 1 85 ? -16.780 -2.919 -4.556 1.00 94.25 85 GLY A CA 1
ATOM 679 C C . GLY A 1 85 ? -16.848 -2.603 -3.061 1.00 94.25 85 GLY A C 1
ATOM 680 O O . GLY A 1 85 ? -17.601 -1.697 -2.688 1.00 94.25 85 GLY A O 1
ATOM 681 N N . PHE A 1 86 ? -16.084 -3.294 -2.214 1.00 94.69 86 PHE A N 1
ATOM 682 C CA . PHE A 1 86 ? -16.008 -3.042 -0.778 1.00 94.69 86 PHE A CA 1
ATOM 683 C C . PHE A 1 86 ? -14.675 -2.386 -0.404 1.00 94.69 86 PHE A C 1
ATOM 685 O O . PHE A 1 86 ? -13.655 -2.565 -1.058 1.00 94.69 86 PHE A O 1
ATOM 692 N N . GLU A 1 87 ? -14.681 -1.559 0.645 1.00 96.25 87 GLU A N 1
ATOM 693 C CA . GLU A 1 87 ? -13.430 -0.985 1.145 1.00 96.25 87 GLU A CA 1
ATOM 694 C C . GLU A 1 87 ? -12.624 -2.063 1.878 1.00 96.25 87 GLU A C 1
ATOM 696 O O . GLU A 1 87 ? -13.098 -2.635 2.863 1.00 96.25 87 GLU A O 1
ATOM 701 N N . ASP A 1 88 ? -11.399 -2.267 1.410 1.00 97.88 88 ASP A N 1
ATOM 702 C CA . ASP A 1 88 ? -10.287 -2.947 2.063 1.00 97.88 88 ASP A CA 1
ATOM 703 C C . ASP A 1 88 ? -9.489 -1.960 2.933 1.00 97.88 88 ASP A C 1
ATOM 705 O O . ASP A 1 88 ? -9.716 -0.745 2.891 1.00 97.88 88 ASP A O 1
ATOM 709 N N . VAL A 1 89 ? -8.527 -2.457 3.720 1.00 97.75 89 VAL A N 1
ATOM 710 C CA . VAL A 1 89 ? -7.692 -1.602 4.576 1.00 97.75 89 VAL A CA 1
ATOM 711 C C . VAL A 1 89 ? -6.227 -2.020 4.574 1.00 97.75 89 VAL A C 1
ATOM 713 O O . VAL A 1 89 ? -5.890 -3.191 4.721 1.00 97.75 89 VAL A O 1
ATOM 716 N N . ALA A 1 90 ? -5.333 -1.046 4.437 1.00 97.25 90 ALA A N 1
ATOM 717 C CA . ALA A 1 90 ? -3.906 -1.205 4.674 1.00 97.25 90 ALA A CA 1
ATOM 718 C C . ALA A 1 90 ? -3.511 -0.407 5.919 1.00 97.25 90 ALA A C 1
ATOM 720 O O . ALA A 1 90 ? -3.770 0.797 5.998 1.00 97.25 90 ALA A O 1
ATOM 721 N N . VAL A 1 91 ? -2.882 -1.071 6.888 1.00 95.88 91 VAL A N 1
ATOM 722 C CA . VAL A 1 91 ? -2.414 -0.461 8.141 1.00 95.88 91 VAL A CA 1
ATOM 723 C C . VAL A 1 91 ? -0.897 -0.505 8.161 1.00 95.88 91 VAL A C 1
ATOM 725 O O . VAL A 1 91 ? -0.298 -1.559 7.963 1.00 95.88 91 VAL A O 1
ATOM 728 N N . ARG A 1 92 ? -0.259 0.644 8.386 1.00 93.12 92 ARG A N 1
ATOM 729 C CA . ARG A 1 92 ? 1.194 0.711 8.529 1.00 93.12 92 ARG A CA 1
ATOM 730 C C . ARG A 1 92 ? 1.600 -0.051 9.783 1.00 93.12 92 ARG A C 1
ATOM 732 O O . ARG A 1 92 ? 1.265 0.403 10.867 1.00 93.12 92 ARG A O 1
ATOM 739 N N . ASP A 1 93 ? 2.345 -1.139 9.614 1.00 87.69 93 ASP A N 1
ATOM 740 C CA . ASP A 1 93 ? 2.805 -1.995 10.716 1.00 87.69 93 ASP A CA 1
ATOM 741 C C . ASP A 1 93 ? 4.323 -1.941 10.910 1.00 87.69 93 ASP A C 1
ATOM 743 O O . ASP A 1 93 ? 4.817 -2.243 11.993 1.00 87.69 93 ASP A O 1
ATOM 747 N N . ARG A 1 94 ? 5.104 -1.585 9.874 1.00 79.81 94 ARG A N 1
ATOM 748 C CA . ARG A 1 94 ? 6.580 -1.636 9.922 1.00 79.81 94 ARG A CA 1
ATOM 749 C C . ARG A 1 94 ? 7.231 -0.512 9.114 1.00 79.81 94 ARG A C 1
ATOM 751 O O . ARG A 1 94 ? 6.603 0.196 8.328 1.00 79.81 94 ARG A O 1
ATOM 758 N N . SER A 1 95 ? 8.541 -0.371 9.289 1.00 66.31 95 SER A N 1
ATOM 759 C CA . SER A 1 95 ? 9.417 0.396 8.401 1.00 66.31 95 SER A CA 1
ATOM 760 C C . SER A 1 95 ? 10.541 -0.520 7.947 1.00 66.31 95 SER A C 1
ATOM 762 O O . SER A 1 95 ? 11.090 -1.254 8.766 1.00 66.31 95 SER A O 1
ATOM 764 N N . SER A 1 96 ? 10.898 -0.482 6.665 1.00 63.50 96 SER A N 1
ATOM 765 C CA . SER A 1 96 ? 12.089 -1.190 6.193 1.00 63.50 96 SER A CA 1
ATOM 766 C C . SER A 1 96 ? 13.362 -0.447 6.608 1.00 63.50 96 SER A C 1
ATOM 768 O O . SER A 1 96 ? 13.340 0.771 6.811 1.00 63.50 96 SER A O 1
ATOM 770 N N . ASP A 1 97 ? 14.497 -1.153 6.633 1.00 58.66 97 ASP A N 1
ATOM 771 C CA . ASP A 1 97 ? 15.833 -0.566 6.856 1.00 58.66 97 ASP A CA 1
ATOM 772 C C . ASP A 1 97 ? 16.182 0.533 5.836 1.00 58.66 97 ASP A C 1
ATOM 774 O O . ASP A 1 97 ? 17.079 1.347 6.048 1.00 58.66 97 ASP A O 1
ATOM 778 N N . ARG A 1 98 ? 15.471 0.559 4.701 1.00 61.47 98 ARG A N 1
ATOM 779 C CA . ARG A 1 98 ? 15.641 1.531 3.615 1.00 61.47 98 ARG A CA 1
ATOM 780 C C . ARG A 1 98 ? 14.615 2.669 3.663 1.00 61.47 98 ARG A C 1
ATOM 782 O O . ARG A 1 98 ? 14.499 3.414 2.694 1.00 61.47 98 ARG A O 1
ATOM 789 N N . GLY A 1 99 ? 13.867 2.794 4.761 1.00 65.19 99 GLY A N 1
ATOM 790 C CA . GLY A 1 99 ? 12.902 3.871 4.992 1.00 65.19 99 GLY A CA 1
ATOM 791 C C . GLY A 1 99 ? 11.595 3.747 4.204 1.00 65.19 99 GLY A C 1
ATOM 792 O O . GLY A 1 99 ? 10.847 4.718 4.125 1.00 65.19 99 GLY A O 1
ATOM 793 N N . SER A 1 100 ? 11.305 2.588 3.600 1.00 75.31 100 SER A N 1
ATOM 794 C CA . SER A 1 100 ? 10.001 2.349 2.968 1.00 75.31 100 SER A CA 1
ATOM 795 C C . SER A 1 100 ? 8.955 2.039 4.032 1.00 75.31 100 SER A C 1
ATOM 797 O O . SER A 1 100 ? 9.205 1.253 4.947 1.00 75.31 100 SER A O 1
ATOM 799 N N . LEU A 1 101 ? 7.785 2.656 3.888 1.00 82.94 101 LEU A N 1
ATOM 800 C CA . LEU A 1 101 ? 6.628 2.391 4.732 1.00 82.94 101 LEU A CA 1
ATOM 801 C C . LEU A 1 101 ? 6.060 1.018 4.380 1.00 82.94 101 LEU A C 1
ATOM 803 O O . LEU A 1 101 ? 5.741 0.770 3.218 1.00 82.94 101 LEU A O 1
ATOM 807 N N . LEU A 1 102 ? 5.957 0.139 5.370 1.00 88.62 102 LEU A N 1
ATOM 808 C CA . LEU A 1 102 ? 5.435 -1.209 5.192 1.00 88.62 102 LEU A CA 1
ATOM 809 C C . LEU A 1 102 ? 4.046 -1.289 5.816 1.00 88.62 102 LEU A C 1
ATOM 811 O O . LEU A 1 102 ? 3.824 -0.801 6.927 1.00 88.62 102 LEU A O 1
ATOM 815 N N . PHE A 1 103 ? 3.130 -1.913 5.088 1.00 94.75 103 PHE A N 1
ATOM 816 C CA . PHE A 1 103 ? 1.730 -2.026 5.456 1.00 94.75 103 PHE A CA 1
ATOM 817 C C . PHE A 1 103 ? 1.329 -3.490 5.469 1.00 94.75 103 PHE A C 1
ATOM 819 O O . PHE A 1 103 ? 1.647 -4.214 4.525 1.00 94.75 103 PHE A O 1
ATOM 826 N N . ASP A 1 104 ? 0.576 -3.874 6.490 1.00 95.88 104 ASP A N 1
ATOM 827 C CA . ASP A 1 104 ? -0.232 -5.080 6.444 1.00 95.88 104 ASP A CA 1
ATOM 828 C C . ASP A 1 104 ? -1.516 -4.750 5.685 1.00 95.88 104 ASP A C 1
ATOM 830 O O . ASP A 1 104 ? -2.231 -3.798 6.022 1.00 95.88 104 ASP A O 1
ATOM 834 N N . VAL A 1 105 ? -1.784 -5.511 4.627 1.00 97.50 105 VAL A N 1
ATOM 835 C CA . VAL A 1 105 ? -2.933 -5.295 3.746 1.00 97.50 105 VAL A CA 1
ATOM 836 C C . VAL A 1 105 ? -3.994 -6.334 4.055 1.00 97.50 105 VAL A C 1
ATOM 838 O O . VAL A 1 105 ? -3.741 -7.535 3.974 1.00 97.50 105 VAL A O 1
ATOM 841 N N . TYR A 1 106 ? -5.196 -5.875 4.374 1.00 97.94 106 TYR A N 1
ATOM 842 C CA . TYR A 1 106 ? -6.329 -6.718 4.705 1.00 97.94 106 TYR A CA 1
ATOM 843 C C . TYR A 1 106 ? -7.446 -6.515 3.691 1.00 97.94 106 TYR A C 1
ATOM 845 O O . TYR A 1 106 ? -7.879 -5.386 3.467 1.00 97.94 106 TYR A O 1
ATOM 853 N N . LEU A 1 107 ? -7.936 -7.617 3.127 1.00 97.44 107 LEU A N 1
ATOM 854 C CA . LEU A 1 107 ? -9.108 -7.601 2.260 1.00 97.44 107 LEU A CA 1
ATOM 855 C C . LEU A 1 107 ? -10.380 -7.811 3.069 1.00 97.44 107 LEU A C 1
ATOM 857 O O . LEU A 1 107 ? -10.393 -8.573 4.043 1.00 97.44 107 LEU A O 1
ATOM 861 N N . ASN A 1 108 ? -11.453 -7.160 2.652 1.00 96.31 108 ASN A N 1
ATOM 862 C CA . ASN A 1 108 ? -12.759 -7.328 3.247 1.00 96.31 108 ASN A CA 1
ATOM 863 C C . ASN A 1 108 ? -13.363 -8.676 2.838 1.00 96.31 108 ASN A C 1
ATOM 865 O O . ASN A 1 108 ? -13.677 -8.926 1.678 1.00 96.31 108 ASN A O 1
ATOM 869 N N . ASN A 1 109 ? -13.541 -9.575 3.801 1.00 92.25 109 ASN A N 1
ATOM 870 C CA . ASN A 1 109 ? -14.297 -10.800 3.600 1.00 92.25 109 ASN A CA 1
ATOM 871 C C . ASN A 1 109 ? -15.744 -10.553 4.029 1.00 92.25 109 ASN A C 1
ATOM 873 O O . ASN A 1 109 ? -16.112 -10.761 5.188 1.00 92.25 109 ASN A O 1
ATOM 877 N N . ASN A 1 110 ? -16.566 -10.132 3.069 1.00 81.50 110 ASN A N 1
ATOM 878 C CA . ASN A 1 110 ? -17.971 -9.798 3.304 1.00 81.50 110 ASN A CA 1
ATOM 879 C C . ASN A 1 110 ? -18.791 -10.974 3.849 1.00 81.50 110 ASN A C 1
ATOM 881 O O . ASN A 1 110 ? -19.689 -10.770 4.663 1.00 81.50 110 ASN A O 1
ATOM 885 N N . SER A 1 111 ? -18.467 -12.205 3.447 1.00 85.25 111 SER A N 1
ATOM 886 C CA . SER A 1 111 ? -19.155 -13.413 3.924 1.00 85.25 111 SER A CA 1
ATOM 887 C C . SER A 1 111 ? -18.921 -13.660 5.414 1.00 85.25 111 SER A C 1
ATOM 889 O O . SER A 1 111 ? -19.807 -14.148 6.111 1.00 85.25 111 SER A O 1
ATOM 891 N N . GLU A 1 112 ? -17.731 -13.317 5.909 1.00 87.44 112 GLU A N 1
ATOM 892 C CA . GLU A 1 112 ? -17.341 -13.483 7.313 1.00 87.44 112 GLU A CA 1
ATOM 893 C C . GLU A 1 112 ? -17.429 -12.175 8.111 1.00 87.44 112 GLU A C 1
ATOM 895 O O . GLU A 1 112 ? -17.149 -12.167 9.311 1.00 87.44 112 GLU A O 1
ATOM 900 N N . THR A 1 113 ? -17.836 -11.075 7.467 1.00 87.62 113 THR A N 1
ATOM 901 C CA . THR A 1 113 ? -17.936 -9.727 8.050 1.00 87.62 113 THR A CA 1
ATOM 902 C C . THR A 1 113 ? -16.665 -9.314 8.796 1.00 87.62 113 THR A C 1
ATOM 904 O O . THR A 1 113 ? -16.718 -8.824 9.923 1.00 87.62 113 THR A O 1
ATOM 907 N N . LYS A 1 114 ? -15.503 -9.573 8.186 1.00 94.56 114 LYS A N 1
ATOM 908 C CA . LYS A 1 114 ? -14.196 -9.247 8.764 1.00 94.56 114 LYS A CA 1
ATOM 909 C C . LYS A 1 114 ? -13.167 -8.926 7.690 1.00 94.56 114 LYS A C 1
ATOM 911 O O . LYS A 1 114 ? -13.221 -9.442 6.581 1.00 94.56 114 LYS A O 1
ATOM 916 N N . PHE A 1 115 ? -12.159 -8.165 8.069 1.00 97.62 115 PHE A N 1
ATOM 917 C CA . PHE A 1 115 ? -10.910 -8.014 7.346 1.00 97.62 115 PHE A CA 1
ATOM 918 C C . PHE A 1 115 ? -9.994 -9.220 7.571 1.00 97.62 115 PHE A C 1
ATOM 920 O O . PHE A 1 115 ? -9.714 -9.609 8.711 1.00 97.62 115 PHE A O 1
ATOM 927 N N . ALA A 1 116 ? -9.513 -9.801 6.474 1.00 96.19 116 ALA A N 1
ATOM 928 C CA . ALA A 1 116 ? -8.565 -10.907 6.459 1.00 96.19 116 ALA A CA 1
ATOM 929 C C . ALA A 1 116 ? -7.226 -10.443 5.876 1.00 96.19 116 ALA A C 1
ATOM 931 O O . ALA A 1 116 ? -7.195 -9.836 4.806 1.00 96.19 116 ALA A O 1
ATOM 932 N N . LEU A 1 117 ? -6.120 -10.741 6.568 1.00 96.31 117 LEU A N 1
ATOM 933 C CA . LEU A 1 117 ? -4.775 -10.409 6.093 1.00 96.31 117 LEU A CA 1
ATOM 934 C C . LEU A 1 117 ? -4.526 -11.085 4.740 1.00 96.31 117 LEU A C 1
ATOM 936 O O . LEU A 1 117 ? -4.661 -12.303 4.611 1.00 96.31 117 LEU A O 1
ATOM 940 N N . ASN A 1 118 ? -4.132 -10.298 3.746 1.00 96.88 118 ASN A N 1
ATOM 941 C CA . ASN A 1 118 ? -3.733 -10.788 2.441 1.00 96.88 118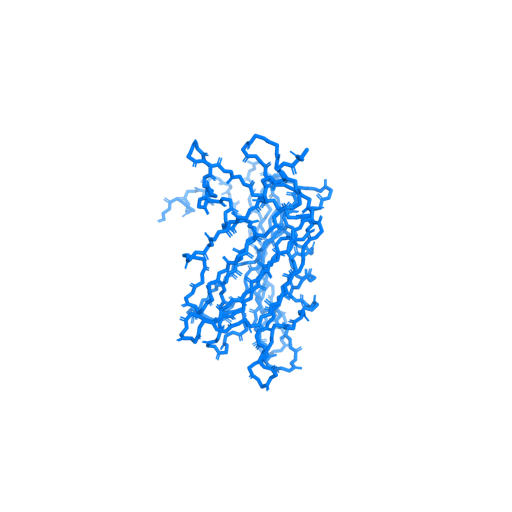 ASN A CA 1
ATOM 942 C C . ASN A 1 118 ? -2.205 -10.759 2.335 1.00 96.88 118 ASN A C 1
ATOM 944 O O . ASN A 1 118 ? -1.589 -9.699 2.177 1.00 96.88 118 ASN A O 1
ATOM 948 N N . GLN A 1 119 ? -1.596 -11.943 2.433 1.00 95.94 119 GLN A N 1
ATOM 949 C CA . GLN A 1 119 ? -0.141 -12.075 2.425 1.00 95.94 119 GLN A CA 1
ATOM 950 C C . GLN A 1 119 ? 0.469 -11.604 1.103 1.00 95.94 119 GLN A C 1
ATOM 952 O O . GLN A 1 119 ? 1.492 -10.937 1.117 1.00 95.94 119 GLN A O 1
ATOM 957 N N . GLU A 1 120 ? -0.170 -11.886 -0.032 1.00 96.75 120 GLU A N 1
ATOM 958 C CA . GLU A 1 120 ? 0.372 -11.546 -1.350 1.00 96.75 120 GLU A CA 1
ATOM 959 C C . GLU A 1 120 ? 0.444 -10.025 -1.575 1.00 96.75 120 GLU A C 1
ATOM 961 O O . GLU A 1 120 ? 1.456 -9.509 -2.050 1.00 96.75 120 GLU A O 1
ATOM 966 N N . LEU A 1 121 ? -0.591 -9.281 -1.172 1.00 97.38 121 LEU A N 1
ATOM 967 C CA . LEU A 1 121 ? -0.595 -7.816 -1.216 1.00 97.38 121 LEU A CA 1
ATOM 968 C C . LEU A 1 121 ? 0.375 -7.210 -0.192 1.00 97.38 121 LEU A C 1
ATOM 970 O O . LEU A 1 121 ? 1.062 -6.235 -0.499 1.00 97.38 121 LEU A O 1
ATOM 974 N N . THR A 1 122 ? 0.472 -7.800 1.000 1.00 96.06 122 THR A N 1
ATOM 975 C CA . THR A 1 122 ? 1.436 -7.388 2.039 1.00 96.06 122 THR A CA 1
ATOM 976 C C . THR A 1 122 ? 2.885 -7.592 1.567 1.00 96.06 122 THR A C 1
ATOM 978 O O . THR A 1 122 ? 3.742 -6.713 1.715 1.00 96.06 122 THR A O 1
ATOM 981 N N . ASP A 1 123 ? 3.162 -8.716 0.907 1.00 95.06 123 ASP A N 1
ATOM 982 C CA . ASP A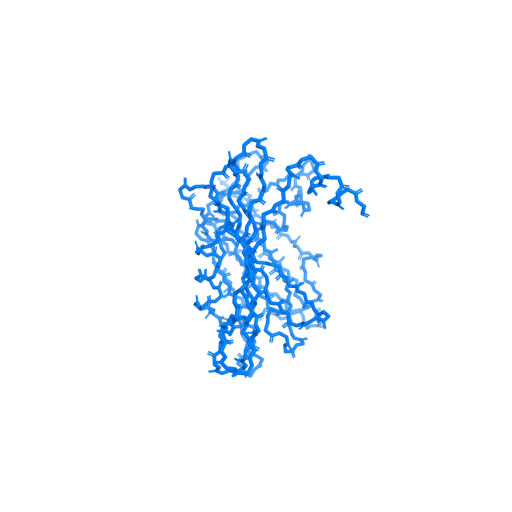 1 123 ? 4.460 -9.013 0.300 1.00 95.06 123 ASP A CA 1
ATOM 983 C C . ASP A 1 123 ? 4.752 -8.077 -0.875 1.00 95.06 123 ASP A C 1
ATOM 985 O O . ASP A 1 123 ? 5.892 -7.635 -1.038 1.00 95.06 123 ASP A O 1
ATOM 989 N N . LEU A 1 124 ? 3.732 -7.707 -1.662 1.00 96.12 124 LEU A N 1
ATOM 990 C CA . LEU A 1 124 ? 3.880 -6.722 -2.730 1.00 96.12 124 LEU A CA 1
ATOM 991 C C . LEU A 1 124 ? 4.358 -5.378 -2.169 1.00 96.12 124 LEU A C 1
ATOM 993 O O . LEU A 1 124 ? 5.301 -4.807 -2.714 1.00 96.12 124 LEU A O 1
ATOM 997 N N . VAL A 1 125 ? 3.772 -4.890 -1.073 1.00 94.50 125 VAL A N 1
ATOM 998 C CA . VAL A 1 125 ? 4.244 -3.668 -0.396 1.00 94.50 125 VAL A CA 1
ATOM 999 C C . VAL A 1 125 ? 5.693 -3.836 0.070 1.00 94.50 125 VAL A C 1
ATOM 1001 O O . VAL A 1 125 ? 6.532 -2.967 -0.174 1.00 94.50 125 VAL A O 1
ATOM 1004 N N . THR A 1 126 ? 6.011 -4.981 0.677 1.00 91.31 126 THR A N 1
ATOM 1005 C CA . THR A 1 126 ? 7.335 -5.269 1.250 1.00 91.31 126 THR A CA 1
ATOM 1006 C C . THR A 1 126 ? 8.443 -5.357 0.204 1.00 91.31 126 THR A C 1
ATOM 1008 O O . THR A 1 126 ? 9.556 -4.878 0.428 1.00 91.31 126 THR A O 1
ATOM 1011 N N . ALA A 1 127 ? 8.149 -5.930 -0.960 1.00 91.88 127 ALA A N 1
ATOM 1012 C CA . ALA A 1 127 ? 9.100 -6.068 -2.057 1.00 91.88 127 ALA A CA 1
ATOM 1013 C C . ALA A 1 127 ? 9.306 -4.768 -2.859 1.00 91.88 127 ALA A C 1
ATOM 1015 O O . ALA A 1 127 ? 10.168 -4.720 -3.739 1.00 91.88 127 ALA A O 1
ATOM 1016 N N . ASN A 1 128 ? 8.521 -3.722 -2.585 1.00 92.56 128 ASN A N 1
ATOM 1017 C CA . ASN A 1 128 ? 8.517 -2.464 -3.328 1.00 92.56 128 ASN A CA 1
ATOM 1018 C C . ASN A 1 128 ? 8.884 -1.271 -2.428 1.00 92.56 128 ASN A C 1
ATOM 1020 O O . ASN A 1 128 ? 9.227 -1.404 -1.257 1.00 92.56 128 ASN A O 1
ATOM 1024 N N . SER A 1 129 ? 8.880 -0.066 -2.994 1.00 90.38 129 SER A N 1
ATOM 1025 C CA . SER A 1 129 ? 9.228 1.174 -2.289 1.00 90.38 129 SER A CA 1
ATOM 1026 C C . SER A 1 129 ? 8.049 1.778 -1.512 1.00 90.38 129 SER A C 1
ATOM 1028 O O . SER A 1 129 ? 7.932 3.001 -1.437 1.00 90.38 129 SER A O 1
ATOM 1030 N N . GLY A 1 130 ? 7.194 0.930 -0.933 1.00 89.50 130 GLY A N 1
ATOM 1031 C CA . GLY A 1 130 ? 6.026 1.314 -0.142 1.00 89.50 130 GLY A CA 1
ATOM 1032 C C . GLY A 1 130 ? 4.698 0.854 -0.743 1.00 89.50 130 GLY A C 1
ATOM 1033 O O . GLY A 1 130 ? 4.655 -0.065 -1.562 1.00 89.50 130 GLY A O 1
ATOM 1034 N N . MET A 1 131 ? 3.614 1.502 -0.307 1.00 93.75 131 MET A N 1
ATOM 1035 C CA . MET A 1 131 ? 2.250 1.174 -0.722 1.00 93.75 131 MET A CA 1
ATOM 1036 C C . MET A 1 131 ? 2.073 1.297 -2.244 1.00 93.75 131 MET A C 1
ATOM 1038 O O . MET A 1 131 ? 2.541 2.256 -2.864 1.00 93.75 131 MET A O 1
ATOM 1042 N N . PHE A 1 132 ? 1.384 0.326 -2.840 1.00 96.38 132 PHE A N 1
ATOM 1043 C CA . PHE A 1 132 ? 0.967 0.375 -4.241 1.00 96.38 132 PHE A CA 1
ATOM 1044 C C . PHE A 1 132 ? -0.161 1.397 -4.454 1.00 96.38 132 PHE A C 1
ATOM 1046 O O . PHE A 1 132 ? -0.845 1.807 -3.517 1.00 96.38 132 PHE A O 1
ATOM 1053 N N . THR A 1 133 ? -0.386 1.802 -5.699 1.00 96.44 133 THR A N 1
ATOM 1054 C CA . THR A 1 133 ? -1.536 2.632 -6.079 1.00 96.44 133 THR A CA 1
ATOM 1055 C C . THR A 1 133 ? -2.597 1.797 -6.789 1.00 96.44 133 THR A C 1
ATOM 1057 O O . THR A 1 133 ? -2.311 0.719 -7.312 1.00 96.44 133 THR A O 1
ATOM 1060 N N . ILE A 1 134 ? -3.835 2.288 -6.771 1.00 97.44 134 ILE A N 1
ATOM 1061 C CA . ILE A 1 134 ? -4.978 1.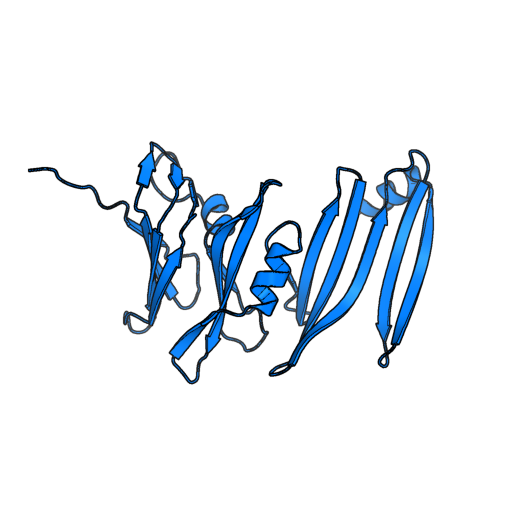656 -7.430 1.00 97.44 134 ILE A CA 1
ATOM 1062 C C . ILE A 1 134 ? -5.381 2.498 -8.633 1.00 97.44 134 ILE A C 1
ATOM 1064 O O . ILE A 1 134 ? -5.702 3.679 -8.496 1.00 97.44 134 ILE A O 1
ATOM 1068 N N . ASP A 1 135 ? -5.387 1.869 -9.801 1.00 97.62 135 ASP A N 1
ATOM 1069 C CA . ASP A 1 135 ? -6.007 2.382 -11.013 1.00 97.62 135 ASP A CA 1
ATOM 1070 C C . ASP A 1 135 ? -7.385 1.730 -11.147 1.00 97.62 135 ASP A C 1
ATOM 1072 O O . ASP A 1 135 ? -7.522 0.601 -11.624 1.00 97.62 135 ASP A O 1
ATOM 1076 N N . SER A 1 136 ? -8.412 2.420 -10.655 1.00 94.94 136 SER A N 1
ATOM 1077 C CA . SER A 1 136 ? -9.780 1.901 -10.628 1.00 94.94 136 SER A CA 1
ATOM 1078 C C . SER A 1 136 ? -10.412 1.812 -12.018 1.00 94.94 136 SER A C 1
ATOM 1080 O O . SER A 1 136 ? -11.249 0.940 -12.245 1.00 94.94 136 SER A O 1
ATOM 1082 N N . GLU A 1 137 ? -9.999 2.666 -12.960 1.00 95.94 137 GLU A N 1
ATOM 1083 C CA . GLU A 1 137 ? -10.512 2.664 -14.334 1.00 95.94 137 GLU A CA 1
ATOM 1084 C C . GLU A 1 137 ? -10.045 1.420 -15.092 1.00 95.94 137 GLU A C 1
ATOM 1086 O O . GLU A 1 137 ? -10.844 0.750 -15.750 1.00 95.94 137 GLU A O 1
ATOM 1091 N N . ARG A 1 138 ? -8.756 1.078 -14.970 1.00 97.19 138 ARG A N 1
ATOM 1092 C CA . ARG A 1 138 ? -8.168 -0.112 -15.604 1.00 97.19 138 ARG A CA 1
ATOM 1093 C C . ARG A 1 138 ? -8.249 -1.370 -14.737 1.00 97.19 138 ARG A C 1
ATOM 1095 O O . ARG A 1 138 ? -7.922 -2.448 -15.231 1.00 97.19 138 ARG A O 1
ATOM 1102 N N . LYS A 1 139 ? -8.684 -1.245 -13.478 1.00 97.56 139 LYS A N 1
ATOM 1103 C CA . LYS A 1 139 ? -8.667 -2.297 -12.447 1.00 97.56 139 LYS A CA 1
ATOM 1104 C C . LYS A 1 139 ? -7.277 -2.908 -12.259 1.00 97.56 139 LYS A C 1
ATOM 1106 O O . LYS A 1 139 ? -7.087 -4.121 -12.360 1.00 97.56 139 LYS A O 1
ATOM 1111 N N . LEU A 1 140 ? -6.293 -2.037 -12.043 1.00 98.31 140 LEU A N 1
ATOM 1112 C CA . LEU A 1 140 ? -4.898 -2.426 -11.863 1.00 98.31 140 LEU A CA 1
ATOM 1113 C C . LEU A 1 140 ? -4.363 -1.974 -10.510 1.00 98.31 140 LEU A C 1
ATOM 1115 O O . LEU A 1 140 ? -4.608 -0.857 -10.059 1.00 98.31 140 LEU A O 1
ATOM 1119 N N . ILE A 1 141 ? -3.564 -2.842 -9.905 1.00 98.62 141 ILE A N 1
ATOM 1120 C CA . ILE A 1 141 ? -2.687 -2.502 -8.791 1.00 98.62 141 ILE A CA 1
ATOM 1121 C C . ILE A 1 141 ? -1.331 -2.127 -9.385 1.00 98.62 141 ILE A C 1
ATOM 1123 O O . ILE A 1 141 ? -0.777 -2.878 -10.190 1.00 98.62 141 ILE A O 1
ATOM 1127 N N . VAL A 1 142 ? -0.780 -0.981 -8.996 1.00 98.44 142 VAL A N 1
ATOM 1128 C CA . VAL A 1 142 ? 0.480 -0.465 -9.540 1.00 98.44 142 VAL A CA 1
ATOM 1129 C C . VAL A 1 142 ? 1.513 -0.345 -8.428 1.00 98.44 142 VAL A C 1
ATOM 1131 O O . VAL A 1 142 ? 1.361 0.442 -7.496 1.00 98.44 142 VAL A O 1
ATOM 1134 N N . SER A 1 143 ? 2.589 -1.125 -8.523 1.00 97.44 143 SER A N 1
ATOM 1135 C CA . SER A 1 143 ? 3.701 -1.080 -7.573 1.00 97.44 143 SER A CA 1
ATOM 1136 C C . SER A 1 143 ? 4.899 -0.337 -8.157 1.00 97.44 143 SER A C 1
ATOM 1138 O O . SER A 1 143 ? 5.146 -0.354 -9.368 1.00 97.44 143 SER A O 1
ATOM 1140 N N . HIS A 1 144 ? 5.672 0.298 -7.280 1.00 95.69 144 HIS A N 1
ATOM 1141 C CA . HIS A 1 144 ? 6.868 1.039 -7.658 1.00 95.69 144 HIS A CA 1
ATOM 1142 C C . HIS A 1 144 ? 8.064 0.573 -6.841 1.00 95.69 144 HIS A C 1
ATOM 1144 O O . HIS A 1 144 ? 8.045 0.623 -5.613 1.00 95.69 144 HIS A O 1
ATOM 1150 N N . LEU A 1 145 ? 9.138 0.201 -7.526 1.00 94.56 145 LEU A N 1
ATOM 1151 C CA . LEU A 1 145 ? 10.417 -0.128 -6.922 1.00 94.56 145 LEU A CA 1
ATOM 1152 C C . LEU A 1 145 ? 11.480 0.844 -7.428 1.00 94.56 145 LEU A C 1
ATOM 1154 O O . LEU A 1 145 ? 11.697 0.985 -8.630 1.00 94.56 145 LEU A O 1
ATOM 1158 N N . LYS A 1 146 ? 12.174 1.503 -6.504 1.00 91.44 146 LYS A N 1
ATOM 1159 C CA . LYS A 1 146 ? 13.316 2.370 -6.800 1.00 91.44 146 LYS A CA 1
ATOM 1160 C C . LYS A 1 146 ? 14.597 1.741 -6.278 1.00 91.44 146 LYS A C 1
ATOM 1162 O O . LYS A 1 146 ? 14.641 1.234 -5.160 1.00 91.44 146 LYS A O 1
ATOM 1167 N N . ASN A 1 147 ? 15.656 1.810 -7.078 1.00 86.62 147 ASN A N 1
ATOM 1168 C CA . ASN A 1 147 ? 17.000 1.431 -6.662 1.00 86.62 147 ASN A CA 1
ATOM 1169 C C . ASN A 1 147 ? 17.951 2.613 -6.881 1.00 86.62 147 ASN A C 1
ATOM 1171 O O . ASN A 1 147 ? 18.262 2.994 -8.015 1.00 86.62 147 ASN A O 1
ATOM 1175 N N . GLY A 1 148 ? 18.388 3.218 -5.775 1.00 83.94 148 GLY A N 1
ATOM 1176 C CA . GLY A 1 148 ? 19.166 4.452 -5.791 1.00 83.94 148 GLY A CA 1
ATOM 1177 C C . GLY A 1 148 ? 18.402 5.625 -6.417 1.00 83.94 148 GLY A C 1
ATOM 1178 O O . GLY A 1 148 ? 17.178 5.698 -6.362 1.00 83.94 148 GLY A O 1
ATOM 1179 N N . CYS A 1 149 ? 19.138 6.559 -7.021 1.00 82.31 149 CYS A N 1
ATOM 1180 C CA . CYS A 1 149 ? 18.566 7.779 -7.604 1.00 82.31 149 CYS A CA 1
ATOM 1181 C C . CYS A 1 149 ? 17.836 7.567 -8.933 1.00 82.31 149 CYS A C 1
ATOM 1183 O O . CYS A 1 149 ? 17.014 8.387 -9.334 1.00 82.31 149 CYS A O 1
ATOM 1185 N N . CYS A 1 150 ? 18.234 6.538 -9.675 1.00 90.50 150 CYS A N 1
ATOM 1186 C CA . CYS A 1 150 ? 18.245 6.640 -11.130 1.00 90.50 150 CYS A CA 1
ATOM 1187 C C . CYS A 1 150 ? 17.664 5.409 -11.827 1.00 90.50 150 CYS A C 1
ATOM 1189 O O . CYS A 1 150 ? 17.431 5.456 -13.032 1.00 90.50 150 CYS A O 1
ATOM 1191 N N . TRP A 1 151 ? 17.403 4.329 -11.087 1.00 95.69 151 TRP A N 1
ATOM 1192 C CA . TRP A 1 151 ? 16.720 3.150 -11.600 1.00 95.69 151 TRP A CA 1
ATOM 1193 C C . TRP A 1 151 ? 15.352 3.013 -10.932 1.00 95.69 151 TRP A C 1
ATOM 1195 O O . TRP A 1 151 ? 15.243 3.058 -9.705 1.00 95.69 151 TRP A O 1
ATOM 1205 N N . ASN A 1 152 ? 14.311 2.871 -11.748 1.00 95.94 152 ASN A N 1
ATOM 1206 C CA . ASN A 1 152 ? 12.929 2.728 -11.304 1.00 95.94 152 ASN A CA 1
ATOM 1207 C C . ASN A 1 152 ? 12.264 1.588 -12.082 1.00 95.94 152 ASN A C 1
ATOM 1209 O O . ASN A 1 152 ? 12.457 1.475 -13.292 1.00 95.94 152 ASN A O 1
ATOM 1213 N N . LEU A 1 153 ? 11.438 0.802 -11.404 1.00 97.75 153 LEU A N 1
ATOM 1214 C CA . LEU A 1 153 ? 10.568 -0.213 -11.980 1.00 97.75 153 LEU A CA 1
ATOM 1215 C C . LEU A 1 153 ? 9.134 0.070 -11.539 1.00 97.75 153 LEU A C 1
ATOM 1217 O O . LEU A 1 153 ? 8.851 0.138 -10.346 1.00 97.75 153 LEU A O 1
ATOM 1221 N N . THR A 1 154 ? 8.238 0.201 -12.506 1.00 98.31 154 THR A N 1
ATOM 1222 C CA . THR A 1 154 ? 6.793 0.176 -12.280 1.00 98.31 154 THR A CA 1
ATOM 1223 C C . THR A 1 154 ? 6.272 -1.185 -12.717 1.00 98.31 154 THR A C 1
ATOM 1225 O O . THR A 1 154 ? 6.602 -1.634 -13.812 1.00 98.31 154 THR A O 1
ATOM 1228 N N . SER A 1 155 ? 5.482 -1.849 -11.878 1.00 98.62 155 SER A N 1
ATOM 1229 C CA . SER A 1 155 ? 4.792 -3.093 -12.236 1.00 98.62 155 SER A CA 1
ATOM 1230 C C . SER A 1 155 ? 3.286 -2.896 -12.113 1.00 98.62 155 SER A C 1
ATOM 1232 O O . SER A 1 155 ? 2.835 -2.322 -11.126 1.00 98.62 155 SER A O 1
ATOM 1234 N N . GLU A 1 156 ? 2.521 -3.381 -13.087 1.00 98.62 156 GLU A N 1
ATOM 1235 C CA . GLU A 1 156 ? 1.055 -3.389 -13.029 1.00 98.62 156 GLU A CA 1
ATOM 1236 C C . GLU A 1 156 ? 0.552 -4.826 -12.873 1.00 98.62 156 GLU A C 1
ATOM 1238 O O . GLU A 1 156 ? 1.060 -5.751 -13.521 1.00 98.62 156 GLU A O 1
ATOM 1243 N N . TYR A 1 157 ? -0.455 -5.005 -12.023 1.00 98.56 157 TYR A N 1
ATOM 1244 C CA . TYR A 1 157 ? -1.050 -6.293 -11.693 1.00 98.56 157 TYR A CA 1
ATOM 1245 C C . TYR A 1 157 ? -2.565 -6.229 -11.841 1.00 98.56 157 TYR A C 1
ATOM 1247 O O . TYR A 1 157 ? -3.192 -5.255 -11.430 1.00 98.56 157 TYR A O 1
ATOM 1255 N N . GLN A 1 158 ? -3.151 -7.295 -12.371 1.00 97.56 158 GLN A N 1
ATOM 1256 C CA . GLN A 1 158 ? -4.572 -7.578 -12.213 1.00 97.56 158 GLN A CA 1
ATOM 1257 C C . GLN A 1 158 ? -4.770 -8.418 -10.956 1.00 97.56 158 GLN A C 1
ATOM 1259 O O . GLN A 1 158 ? -4.005 -9.352 -10.713 1.00 97.56 158 GLN A O 1
ATOM 1264 N N . TYR A 1 159 ? -5.810 -8.117 -10.184 1.00 97.00 159 TYR A N 1
ATOM 1265 C CA . TYR A 1 159 ? -6.248 -8.994 -9.106 1.00 97.00 159 TYR A CA 1
ATOM 1266 C C . TYR A 1 159 ? -7.260 -9.998 -9.662 1.00 97.00 159 TYR A C 1
ATOM 1268 O O . TYR A 1 159 ? -8.317 -9.611 -10.161 1.00 97.00 159 TYR A O 1
ATOM 1276 N N . ILE A 1 160 ? -6.931 -11.288 -9.619 1.00 95.56 160 ILE A N 1
ATOM 1277 C CA . ILE A 1 160 ? -7.808 -12.361 -10.086 1.00 95.56 160 ILE A CA 1
ATOM 1278 C C . ILE A 1 160 ? -8.424 -13.036 -8.855 1.00 95.56 160 ILE A C 1
ATOM 1280 O O . ILE A 1 160 ? -7.675 -13.617 -8.063 1.00 95.56 160 ILE A O 1
ATOM 1284 N N . PRO A 1 161 ? -9.760 -13.005 -8.678 1.00 89.44 161 PRO A N 1
ATOM 1285 C CA . PRO A 1 161 ? -10.421 -13.669 -7.557 1.00 89.44 161 PRO A CA 1
ATOM 1286 C C . PRO A 1 161 ? -9.958 -15.120 -7.399 1.00 89.44 161 PRO A C 1
ATOM 1288 O O . PRO A 1 161 ? -9.770 -15.822 -8.392 1.00 89.44 161 PRO A O 1
ATOM 1291 N N . GLU A 1 162 ? -9.725 -15.539 -6.153 1.00 87.69 162 GLU A N 1
ATOM 1292 C CA . GLU A 1 162 ? -9.244 -16.880 -5.759 1.00 87.69 162 GLU A CA 1
ATOM 1293 C C . GLU A 1 162 ? -7.845 -17.281 -6.265 1.00 87.69 162 GLU A C 1
ATOM 1295 O O . GLU A 1 162 ? -7.282 -18.267 -5.792 1.00 87.69 162 GLU A O 1
ATOM 1300 N N . ARG A 1 163 ? -7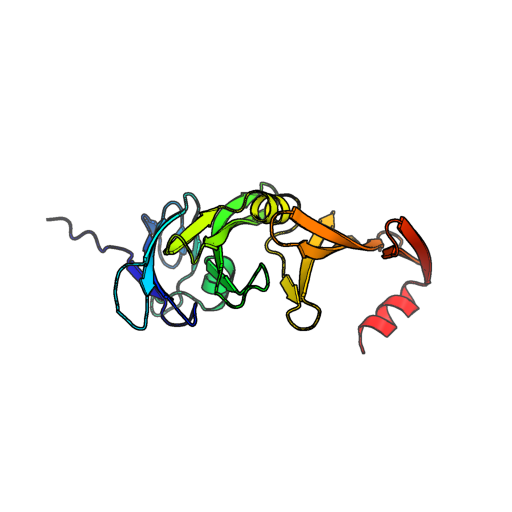.254 -16.519 -7.190 1.00 93.00 163 ARG A N 1
ATOM 1301 C CA . ARG A 1 163 ? -5.933 -16.793 -7.769 1.00 93.00 163 ARG A CA 1
ATOM 1302 C C . ARG A 1 163 ? -4.858 -15.806 -7.317 1.00 93.00 163 ARG A C 1
ATOM 1304 O O . ARG A 1 163 ? -3.693 -16.192 -7.304 1.00 93.00 163 ARG A O 1
ATOM 1311 N N . GLY A 1 164 ? -5.235 -14.580 -6.965 1.00 94.81 164 GLY A N 1
ATOM 1312 C CA . GLY A 1 164 ? -4.307 -13.546 -6.518 1.00 94.81 164 GLY A CA 1
ATOM 1313 C C . GLY A 1 164 ? -3.796 -12.648 -7.644 1.00 94.81 164 GLY A C 1
ATOM 1314 O O . GLY A 1 164 ? -4.488 -12.414 -8.642 1.00 94.81 164 GLY A O 1
ATOM 1315 N N . LEU A 1 165 ? -2.587 -12.119 -7.482 1.00 97.75 165 LEU A N 1
ATOM 1316 C CA . LEU A 1 165 ? -2.001 -11.141 -8.392 1.00 97.75 165 LEU A CA 1
ATOM 1317 C C . LEU A 1 165 ? -1.470 -11.787 -9.674 1.00 97.75 165 LEU A C 1
ATOM 1319 O O . LEU A 1 165 ? -0.575 -12.632 -9.677 1.00 97.75 165 LEU A O 1
ATOM 1323 N N . LEU A 1 166 ? -1.943 -11.288 -10.812 1.00 97.19 166 LEU A N 1
ATOM 1324 C CA . LEU A 1 166 ? -1.347 -11.542 -12.115 1.00 97.19 166 LEU A CA 1
ATOM 1325 C C . LEU A 1 166 ? -0.597 -10.294 -12.571 1.00 97.19 166 LEU A C 1
ATOM 1327 O O . LEU A 1 166 ? -1.213 -9.298 -12.944 1.00 97.19 166 LEU A O 1
ATOM 1331 N N . LYS A 1 167 ? 0.737 -10.348 -12.588 1.00 98.00 167 LYS A N 1
ATOM 1332 C CA . LYS A 1 167 ? 1.536 -9.271 -13.184 1.00 98.00 167 LYS A CA 1
ATOM 1333 C C . LYS A 1 167 ? 1.282 -9.216 -14.691 1.00 98.00 167 LYS A C 1
ATOM 1335 O O . LYS A 1 167 ? 1.470 -10.221 -15.374 1.00 98.00 167 LYS A O 1
ATOM 1340 N N . VAL A 1 168 ? 0.899 -8.047 -15.198 1.00 98.31 168 VAL A N 1
ATOM 1341 C CA . VAL A 1 168 ? 0.567 -7.839 -16.617 1.00 98.31 168 VAL A CA 1
ATOM 1342 C C . VAL A 1 168 ? 1.520 -6.890 -17.339 1.00 98.31 168 VAL A C 1
ATOM 1344 O O . VAL A 1 168 ? 1.631 -6.949 -18.563 1.00 98.31 168 VAL A O 1
ATOM 1347 N N . LEU A 1 169 ? 2.249 -6.049 -16.601 1.00 98.56 169 LEU A N 1
ATOM 1348 C CA . LEU A 1 169 ? 3.207 -5.113 -17.180 1.00 98.56 169 LEU A CA 1
ATOM 1349 C C . LEU A 1 169 ? 4.387 -4.866 -16.241 1.00 98.56 169 LEU A C 1
ATOM 1351 O O . LEU A 1 169 ? 4.228 -4.791 -15.024 1.00 98.56 169 LEU A O 1
ATOM 1355 N N . GLU A 1 170 ? 5.564 -4.676 -16.831 1.00 98.44 170 GLU A N 1
ATOM 1356 C CA . GLU A 1 170 ? 6.724 -4.070 -16.186 1.00 98.44 170 GLU A CA 1
ATOM 1357 C C . GLU A 1 170 ? 7.267 -2.937 -17.053 1.00 98.44 170 GLU A C 1
ATOM 1359 O O . GLU A 1 170 ? 7.486 -3.096 -18.254 1.00 98.44 170 GLU A O 1
ATOM 1364 N N . PHE A 1 171 ? 7.539 -1.795 -16.437 1.00 98.44 171 PHE A N 1
ATOM 1365 C CA . PHE A 1 171 ? 8.220 -0.681 -17.070 1.00 98.44 171 PHE A CA 1
ATOM 1366 C C . PHE A 1 171 ? 9.446 -0.296 -16.255 1.00 98.44 171 PHE A C 1
ATOM 1368 O O . PHE A 1 171 ? 9.352 0.270 -15.167 1.00 98.44 171 PHE A O 1
ATOM 1375 N N . GLU A 1 172 ? 10.610 -0.625 -16.798 1.00 98.06 172 GLU A N 1
ATOM 1376 C CA . GLU A 1 172 ? 11.909 -0.308 -16.230 1.00 98.06 172 GLU A CA 1
ATOM 1377 C C . GLU A 1 172 ? 12.453 0.969 -16.870 1.00 98.06 172 GLU A C 1
ATOM 1379 O O . GLU A 1 172 ? 12.493 1.090 -18.097 1.00 98.06 172 GLU A O 1
ATOM 1384 N N . LYS A 1 173 ? 12.909 1.904 -16.037 1.00 97.06 173 LYS A N 1
ATOM 1385 C CA . LYS A 1 173 ? 13.544 3.157 -16.445 1.00 97.06 173 LYS A CA 1
ATOM 1386 C C . LYS A 1 173 ? 14.896 3.299 -15.759 1.00 97.06 173 LYS A C 1
ATOM 1388 O O . LYS A 1 173 ? 14.965 3.417 -14.536 1.00 97.06 173 LYS A O 1
ATOM 1393 N N . ASP A 1 174 ? 15.954 3.356 -16.561 1.00 96.62 174 ASP A N 1
ATOM 1394 C CA . ASP A 1 174 ? 17.327 3.552 -16.113 1.00 96.62 174 ASP A CA 1
ATOM 1395 C C . ASP A 1 174 ? 17.899 4.861 -16.661 1.00 96.62 174 ASP A C 1
ATOM 1397 O O . ASP A 1 174 ? 18.075 5.048 -17.868 1.00 96.62 174 ASP A O 1
ATOM 1401 N N . THR A 1 175 ? 18.191 5.776 -15.742 1.00 95.12 175 THR A N 1
ATOM 1402 C CA . THR A 1 175 ? 18.729 7.106 -16.019 1.00 95.12 175 THR A CA 1
ATOM 1403 C C . THR A 1 175 ? 20.126 7.284 -15.426 1.00 95.12 175 THR A C 1
ATOM 1405 O O . THR A 1 175 ? 20.507 8.418 -15.122 1.00 95.12 175 THR A O 1
ATOM 1408 N N . ARG A 1 176 ? 20.865 6.195 -15.169 1.00 94.56 176 ARG A N 1
ATOM 1409 C CA . ARG A 1 176 ? 22.238 6.263 -14.634 1.00 94.56 176 ARG A CA 1
ATOM 1410 C C . ARG A 1 176 ? 23.224 6.864 -15.635 1.00 94.56 176 ARG A C 1
ATOM 1412 O O . ARG A 1 176 ? 24.180 7.512 -15.219 1.00 94.56 176 ARG A O 1
ATOM 1419 N N . ASP A 1 177 ? 22.976 6.689 -16.933 1.00 94.25 177 ASP A N 1
ATOM 1420 C CA . ASP A 1 177 ? 23.792 7.308 -17.973 1.00 94.25 177 ASP A CA 1
ATOM 1421 C C . ASP A 1 177 ? 23.521 8.824 -18.087 1.00 94.25 177 ASP A C 1
ATOM 1423 O O . ASP A 1 177 ? 22.390 9.319 -17.981 1.00 94.25 177 ASP A O 1
ATOM 1427 N N . SER A 1 178 ? 24.596 9.587 -18.284 1.00 92.50 178 SER A N 1
ATOM 1428 C CA . SER A 1 178 ? 24.549 11.054 -18.343 1.00 92.50 178 SER A CA 1
ATOM 1429 C C . SER A 1 178 ? 23.987 11.604 -19.662 1.00 92.50 178 SER A C 1
ATOM 1431 O O . SER A 1 178 ? 23.531 12.750 -19.711 1.00 92.50 178 SER A O 1
ATOM 1433 N N . LYS A 1 179 ? 23.995 10.803 -20.730 1.00 95.44 179 LYS A N 1
ATOM 1434 C CA . LYS A 1 179 ? 23.604 11.173 -22.095 1.00 95.44 179 LYS A CA 1
ATOM 1435 C C . LYS A 1 179 ? 22.355 10.445 -22.568 1.00 95.44 179 LYS A C 1
ATOM 1437 O O . LYS A 1 179 ? 21.631 11.005 -23.391 1.00 95.44 179 LYS A O 1
ATOM 1442 N N . GLU A 1 180 ? 22.077 9.262 -22.035 1.00 96.50 180 GLU A N 1
ATOM 1443 C CA . GLU A 1 180 ? 21.001 8.385 -22.488 1.00 96.50 180 GLU A CA 1
ATOM 1444 C C . GLU A 1 180 ? 20.045 7.985 -21.356 1.00 96.50 180 GLU A C 1
ATOM 1446 O O . GLU A 1 180 ? 20.382 8.003 -20.173 1.00 96.50 180 GLU A O 1
ATOM 1451 N N . VAL A 1 181 ? 18.817 7.636 -21.735 1.00 96.50 181 VAL A N 1
ATOM 1452 C CA . VAL A 1 181 ? 17.833 6.978 -20.871 1.00 96.50 181 VAL A CA 1
ATOM 1453 C C . VAL A 1 181 ? 17.449 5.668 -21.533 1.00 96.50 181 VAL A C 1
ATOM 1455 O O . VAL A 1 181 ? 16.986 5.660 -22.676 1.00 96.50 181 VAL A O 1
ATOM 1458 N N . LYS A 1 182 ? 17.626 4.563 -20.810 1.00 97.62 182 LYS A N 1
ATOM 1459 C CA . LYS A 1 182 ? 17.198 3.242 -21.261 1.00 97.62 182 LYS A CA 1
ATOM 1460 C C . LYS A 1 182 ? 15.865 2.907 -20.613 1.00 97.62 182 LYS A C 1
ATOM 1462 O O . LYS A 1 182 ? 15.719 2.986 -19.395 1.00 97.62 182 LYS A O 1
ATOM 1467 N N . THR A 1 183 ? 14.909 2.501 -21.435 1.00 97.81 183 THR A N 1
ATOM 1468 C CA . THR A 1 183 ? 13.618 1.986 -20.978 1.00 97.81 183 THR A CA 1
ATOM 1469 C C . THR A 1 183 ? 13.432 0.559 -21.461 1.00 97.81 183 THR A C 1
ATOM 1471 O O . THR A 1 183 ? 13.835 0.222 -22.579 1.00 97.81 183 THR A O 1
ATOM 1474 N N . ILE A 1 184 ? 12.833 -0.285 -20.628 1.00 98.31 184 ILE A N 1
ATOM 1475 C CA . ILE A 1 184 ? 12.413 -1.632 -21.008 1.00 98.31 184 ILE A CA 1
ATOM 1476 C C . ILE A 1 184 ? 10.952 -1.778 -20.603 1.00 98.31 184 ILE A C 1
ATOM 1478 O O . ILE A 1 184 ? 10.633 -1.744 -19.419 1.00 98.31 184 ILE A O 1
ATOM 1482 N N . LYS A 1 185 ? 10.070 -1.938 -21.589 1.00 98.44 185 LYS A N 1
ATOM 1483 C CA . LYS A 1 185 ? 8.660 -2.259 -21.365 1.00 98.44 185 LYS A CA 1
ATOM 1484 C C . LYS A 1 185 ? 8.460 -3.749 -21.610 1.00 98.44 185 LYS A C 1
ATOM 1486 O O . LYS A 1 185 ? 8.815 -4.231 -22.687 1.00 98.44 185 LYS A O 1
ATOM 1491 N N . ARG A 1 186 ? 7.930 -4.468 -20.624 1.00 98.62 186 ARG A N 1
ATOM 1492 C CA . ARG A 1 186 ? 7.533 -5.873 -20.731 1.00 98.62 186 ARG A CA 1
ATOM 1493 C C . ARG A 1 186 ? 6.024 -5.961 -20.542 1.00 98.62 186 ARG A C 1
ATOM 1495 O O . ARG A 1 186 ? 5.508 -5.387 -19.591 1.00 98.62 186 ARG A O 1
ATOM 1502 N N . GLU A 1 187 ? 5.330 -6.649 -21.437 1.00 98.06 187 GLU A N 1
ATOM 1503 C CA . GLU A 1 187 ? 3.867 -6.785 -21.415 1.00 98.06 187 GLU A CA 1
ATOM 1504 C C . GLU A 1 187 ? 3.484 -8.260 -21.499 1.00 98.06 187 GLU A C 1
ATOM 1506 O O . GLU A 1 187 ? 4.066 -9.009 -22.290 1.00 98.06 187 GLU A O 1
ATOM 1511 N N . PHE A 1 188 ? 2.520 -8.671 -20.679 1.00 97.50 188 PHE A N 1
ATOM 1512 C CA . PHE A 1 188 ? 1.952 -10.011 -20.692 1.00 97.50 188 PHE A CA 1
ATOM 1513 C C . PHE A 1 188 ? 0.712 -10.025 -21.586 1.00 97.50 188 PHE A C 1
ATOM 1515 O O . PHE A 1 188 ? -0.340 -9.506 -21.220 1.00 97.50 188 PHE A O 1
ATOM 1522 N N . ILE A 1 189 ? 0.851 -10.601 -22.777 1.00 93.56 189 ILE A N 1
ATOM 1523 C CA . ILE A 1 189 ? -0.193 -10.655 -23.805 1.00 93.56 189 ILE A CA 1
ATOM 1524 C C . ILE A 1 189 ? -0.312 -12.112 -24.249 1.00 93.56 189 ILE A C 1
ATOM 1526 O O . ILE A 1 189 ? 0.702 -12.768 -24.486 1.00 93.56 189 ILE A O 1
ATOM 1530 N N . ASP A 1 190 ? -1.533 -12.642 -24.322 1.00 91.94 190 ASP A N 1
ATOM 1531 C CA . ASP A 1 190 ? -1.812 -14.020 -24.757 1.00 91.94 190 ASP A CA 1
ATOM 1532 C C . ASP A 1 190 ? -0.913 -15.074 -24.083 1.00 91.94 190 ASP A C 1
ATOM 1534 O O . ASP A 1 190 ? -0.321 -15.947 -24.724 1.00 91.94 190 ASP A O 1
ATOM 1538 N N . TYR A 1 191 ? -0.798 -14.973 -22.755 1.00 92.06 191 TYR A N 1
ATOM 1539 C CA . TYR A 1 191 ? -0.013 -15.870 -21.901 1.00 92.06 191 TYR A CA 1
ATOM 1540 C C . TYR A 1 191 ? 1.505 -15.860 -22.148 1.00 92.06 191 TYR A C 1
ATOM 1542 O O . TYR A 1 191 ? 2.211 -16.779 -21.723 1.00 92.06 191 TYR A O 1
ATOM 1550 N N . LYS A 1 192 ? 2.031 -14.830 -22.818 1.00 95.94 192 LYS A N 1
ATOM 1551 C CA . LYS A 1 192 ? 3.460 -14.676 -23.107 1.00 95.94 192 LYS A CA 1
ATOM 1552 C C . LYS A 1 192 ? 3.944 -13.274 -22.765 1.00 95.94 192 LYS A C 1
ATOM 1554 O O . LYS A 1 192 ? 3.219 -12.295 -22.890 1.00 95.94 192 LYS A O 1
ATOM 1559 N N . TRP A 1 193 ? 5.207 -13.188 -22.361 1.00 97.81 193 TRP A N 1
ATOM 1560 C CA . TRP A 1 193 ? 5.875 -11.915 -22.127 1.00 97.81 193 TRP A CA 1
ATOM 1561 C C . TRP A 1 193 ? 6.552 -11.416 -23.399 1.00 97.81 193 TRP A C 1
ATOM 1563 O O . TRP A 1 193 ? 7.373 -12.116 -23.995 1.00 97.81 193 TRP A O 1
ATOM 1573 N N . PHE A 1 194 ? 6.251 -10.177 -23.770 1.00 97.81 194 PHE A N 1
ATOM 1574 C CA . PHE A 1 194 ? 6.908 -9.451 -24.851 1.00 97.81 194 PHE A CA 1
ATOM 1575 C C . PHE A 1 194 ? 7.716 -8.307 -24.263 1.00 97.81 194 PHE A C 1
ATOM 1577 O O . PHE A 1 194 ? 7.219 -7.596 -23.398 1.00 97.81 194 PHE A O 1
ATOM 1584 N N . ALA A 1 195 ? 8.948 -8.112 -24.730 1.00 97.81 195 ALA A N 1
ATOM 1585 C CA . ALA A 1 195 ? 9.828 -7.063 -24.230 1.00 97.81 195 ALA A CA 1
ATOM 1586 C C . ALA A 1 195 ? 10.256 -6.117 -25.355 1.00 97.81 195 ALA A C 1
ATOM 1588 O O . ALA A 1 195 ? 10.720 -6.554 -26.408 1.00 97.81 195 ALA A O 1
ATOM 1589 N N . LYS A 1 196 ? 10.167 -4.811 -25.100 1.00 98.06 196 LYS A N 1
ATOM 1590 C CA . LYS A 1 196 ? 10.693 -3.756 -25.966 1.00 98.06 196 LYS A CA 1
ATOM 1591 C C . LYS A 1 196 ? 11.678 -2.900 -25.183 1.00 98.06 196 LYS A C 1
ATOM 1593 O O . LYS A 1 196 ? 11.321 -2.300 -24.173 1.00 98.06 196 LYS A O 1
ATOM 1598 N N . THR A 1 197 ? 12.910 -2.819 -25.676 1.00 98.19 197 THR A N 1
ATOM 1599 C CA . THR A 1 197 ? 13.932 -1.905 -25.151 1.00 98.19 197 THR A CA 1
ATOM 1600 C C . THR A 1 197 ? 14.028 -0.684 -26.053 1.00 98.19 197 THR A C 1
ATOM 1602 O O . THR A 1 197 ? 14.145 -0.837 -27.267 1.00 98.19 197 THR A O 1
ATOM 1605 N N . THR A 1 198 ? 14.016 0.512 -25.468 1.00 97.50 198 THR A N 1
ATOM 1606 C CA . THR A 1 198 ? 14.219 1.766 -26.206 1.00 97.50 198 THR A CA 1
ATOM 1607 C C . THR A 1 198 ? 15.258 2.625 -25.497 1.00 97.50 198 THR A C 1
ATOM 1609 O O . THR A 1 198 ? 15.222 2.761 -24.272 1.00 97.50 198 THR A O 1
ATOM 1612 N N . ILE A 1 199 ? 16.184 3.194 -26.269 1.00 96.88 199 ILE A N 1
ATOM 1613 C CA . ILE A 1 199 ? 17.222 4.107 -25.787 1.00 96.88 199 ILE A CA 1
ATOM 1614 C C . ILE A 1 199 ? 16.916 5.494 -26.343 1.00 96.88 199 ILE A C 1
ATOM 1616 O O . ILE A 1 199 ? 16.753 5.662 -27.551 1.00 96.88 199 ILE A O 1
ATOM 1620 N N . TYR A 1 200 ? 16.838 6.478 -25.455 1.00 94.94 200 TYR A N 1
ATOM 1621 C CA . TYR A 1 200 ? 16.544 7.862 -25.799 1.00 94.94 200 TYR A CA 1
ATOM 1622 C C . TYR A 1 200 ? 17.721 8.768 -25.441 1.00 94.94 200 TYR A C 1
ATOM 1624 O O . TYR A 1 200 ? 18.295 8.610 -24.360 1.00 94.94 200 TYR A O 1
ATOM 1632 N N . PRO A 1 201 ? 18.031 9.799 -26.249 1.00 96.06 201 PRO A N 1
ATOM 1633 C CA . PRO A 1 201 ? 18.856 10.904 -25.785 1.00 96.06 201 PRO A CA 1
ATOM 1634 C C . PRO A 1 201 ? 18.198 11.575 -24.573 1.00 96.06 201 PRO A C 1
ATOM 1636 O O . PRO A 1 201 ? 17.056 12.039 -24.641 1.00 96.06 201 PRO A O 1
ATOM 1639 N N . ARG A 1 202 ? 18.933 11.688 -23.465 1.00 92.62 202 ARG A N 1
ATOM 1640 C CA . ARG A 1 202 ? 18.433 12.166 -22.165 1.00 92.62 202 ARG A CA 1
ATOM 1641 C C . ARG A 1 202 ? 17.730 13.521 -22.252 1.00 92.62 202 ARG A C 1
ATOM 1643 O O . ARG A 1 202 ? 16.696 13.735 -21.625 1.00 92.62 202 ARG A O 1
ATOM 1650 N N . LYS A 1 203 ? 18.274 14.438 -23.059 1.00 91.25 203 LYS A N 1
ATOM 1651 C CA . LYS A 1 203 ? 17.714 15.786 -23.263 1.00 91.25 203 LYS A CA 1
ATOM 1652 C C . LYS A 1 203 ? 16.322 15.780 -23.904 1.00 91.25 203 LYS A C 1
ATOM 1654 O O . LYS A 1 203 ? 15.587 16.741 -23.701 1.00 91.25 203 LYS A O 1
ATOM 1659 N N . LEU A 1 204 ? 15.993 14.765 -24.705 1.00 89.56 204 LEU A N 1
ATOM 1660 C CA . LEU A 1 204 ? 14.689 14.640 -25.362 1.00 89.56 204 LEU A CA 1
ATOM 1661 C C . LEU A 1 204 ? 13.684 13.967 -24.431 1.00 89.56 204 LEU A C 1
ATOM 1663 O O . LEU A 1 204 ? 12.610 14.515 -24.212 1.00 89.56 204 LEU A O 1
ATOM 1667 N N . TYR A 1 205 ? 14.091 12.869 -23.791 1.00 89.31 205 TYR A N 1
ATOM 1668 C CA . TYR A 1 205 ? 13.245 12.108 -22.871 1.00 89.31 205 TYR A CA 1
ATOM 1669 C C . TYR A 1 205 ? 12.619 12.995 -21.773 1.00 89.31 205 TYR A C 1
ATOM 1671 O O . TYR A 1 205 ? 11.406 13.025 -21.595 1.00 89.31 205 TYR A O 1
ATOM 1679 N N . PHE A 1 206 ? 13.423 13.825 -21.098 1.00 86.06 206 PHE A N 1
ATOM 1680 C CA . PHE A 1 206 ? 12.917 14.719 -20.042 1.00 86.06 206 PHE A CA 1
ATOM 1681 C C . PHE A 1 206 ? 12.205 15.989 -20.543 1.00 86.06 206 PHE A C 1
ATOM 1683 O O . PHE A 1 206 ? 11.681 16.751 -19.729 1.00 86.06 206 PHE A O 1
ATOM 1690 N N . LYS A 1 207 ? 12.196 16.268 -21.854 1.00 80.81 207 LYS A N 1
ATOM 1691 C CA . LYS A 1 207 ? 11.334 17.315 -22.432 1.00 80.81 207 LYS A CA 1
ATOM 1692 C C . LYS A 1 207 ? 9.914 16.804 -22.661 1.00 80.81 207 LYS A C 1
ATOM 1694 O O . LYS A 1 207 ? 8.984 17.599 -22.575 1.00 80.81 207 LYS A O 1
ATOM 1699 N N . GLU A 1 208 ? 9.763 15.515 -22.949 1.00 65.31 208 GLU A N 1
ATOM 1700 C CA 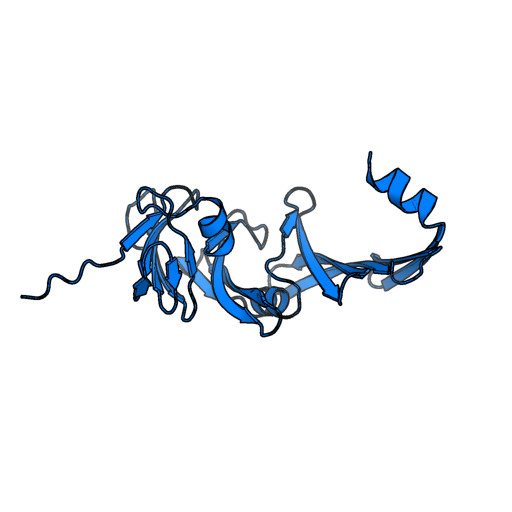. GLU A 1 208 ? 8.467 14.877 -23.192 1.00 65.31 208 GLU A CA 1
ATOM 1701 C C . GLU A 1 208 ? 7.704 14.600 -21.887 1.00 65.31 208 GLU A C 1
ATOM 1703 O O . GLU A 1 208 ? 6.497 14.789 -21.868 1.00 65.31 208 GLU A O 1
ATOM 1708 N N . GLU A 1 209 ? 8.386 14.292 -20.772 1.00 61.34 209 GLU A N 1
ATOM 1709 C CA . GLU A 1 209 ? 7.746 14.088 -19.449 1.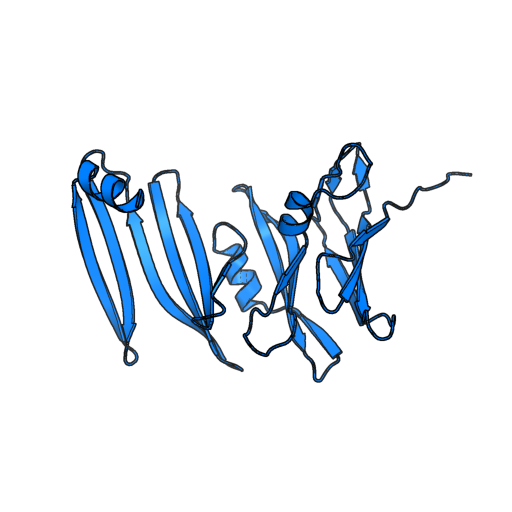00 61.34 209 GLU A CA 1
ATOM 1710 C C . GLU A 1 209 ? 7.161 15.375 -18.807 1.00 61.34 209 GLU A C 1
ATOM 1712 O O . GLU A 1 209 ? 6.510 15.294 -17.771 1.00 61.34 209 GLU A O 1
ATOM 1717 N N . LYS A 1 210 ? 7.406 16.573 -19.364 1.00 51.88 210 LYS A N 1
ATOM 1718 C CA . LYS A 1 210 ? 6.925 17.865 -18.813 1.00 51.88 210 LYS A CA 1
ATOM 1719 C C . LYS A 1 210 ? 5.634 18.394 -19.460 1.00 51.88 210 LYS A C 1
ATOM 1721 O O . LYS A 1 210 ? 5.285 19.552 -19.228 1.00 51.88 210 LYS A O 1
ATOM 1726 N N . LYS A 1 211 ? 4.979 17.599 -20.301 1.00 36.84 211 LYS A N 1
ATOM 1727 C CA . LYS A 1 211 ? 3.676 17.907 -20.904 1.00 36.84 211 LYS A CA 1
ATOM 1728 C C . LYS A 1 211 ? 2.601 17.036 -20.282 1.00 36.84 211 LYS A C 1
ATOM 1730 O O . LYS A 1 211 ? 1.475 17.557 -20.169 1.00 36.84 211 LYS A O 1
#

Radius of gyration: 20.23 Å; chains: 1; bounding box: 50×39×67 Å

Foldseek 3Di:
DDPPPFLWAWDPPQDPFWTKIKGAPDDDVFKGWAKIKIWTAGPVVRHTQDIDIAGTAIFGADPVRHTDPVRSVLAKHWDQLQLPPDTWMWGFRDADPVGAGQTFTWDQPPVVSHTDTDVQLSVLQVVARHHWDADNVVQWTWTWHDDPDFKIKIWIWHQDPPPGTDTAKIWIWGGVDPFKIKIWIWGQDPNDIDIDIDIDGPVVVVVVVVD

pLDDT: mean 90.61, std 11.67, range [34.19, 98.62]